Protein AF-T5ACG8-F1 (afdb_monomer)

Structure (mmCIF, N/CA/C/O backbone):
data_AF-T5ACG8-F1
#
_entry.id   AF-T5ACG8-F1
#
loop_
_atom_site.group_PDB
_atom_site.id
_atom_site.type_symbol
_atom_site.label_atom_id
_atom_site.label_alt_id
_atom_site.label_comp_id
_atom_site.label_asym_id
_atom_site.label_entity_id
_atom_site.label_seq_id
_atom_site.pdbx_PDB_ins_code
_atom_site.Cartn_x
_atom_site.Cartn_y
_atom_site.Cartn_z
_atom_site.occupancy
_atom_site.B_iso_or_equiv
_atom_site.auth_seq_id
_atom_site.auth_comp_id
_atom_site.auth_asym_id
_atom_site.auth_atom_id
_atom_site.pdbx_PDB_model_num
ATOM 1 N N . MET A 1 1 ? -86.492 -3.604 44.893 1.00 35.28 1 MET A N 1
ATOM 2 C CA . MET A 1 1 ? -86.210 -4.240 43.589 1.00 35.28 1 MET A CA 1
ATOM 3 C C . MET A 1 1 ? -84.981 -3.547 42.993 1.00 35.28 1 MET A C 1
ATOM 5 O O . MET A 1 1 ? -85.021 -2.339 42.842 1.00 35.28 1 MET A O 1
ATOM 9 N N . PHE A 1 2 ? -83.904 -4.311 42.772 1.00 34.47 2 PHE A N 1
ATOM 10 C CA . PHE A 1 2 ? -82.645 -4.029 42.043 1.00 34.47 2 PHE A CA 1
ATOM 11 C C . PHE A 1 2 ? -81.662 -2.906 42.465 1.00 34.47 2 PHE A C 1
ATOM 13 O O . PHE A 1 2 ? -81.829 -1.734 42.150 1.00 34.47 2 PHE A O 1
ATOM 20 N N . ARG A 1 3 ? -80.523 -3.356 43.032 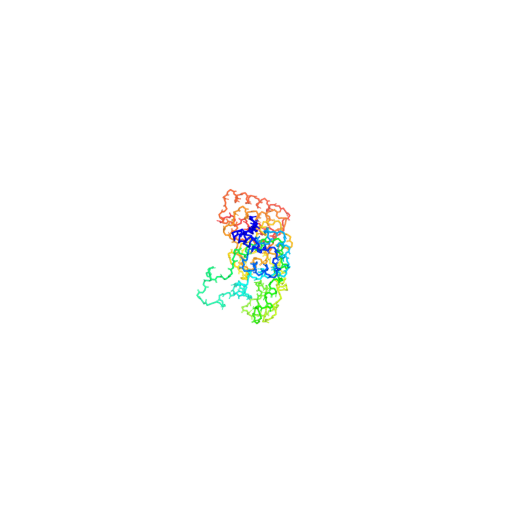1.00 35.12 3 ARG A N 1
ATOM 21 C CA . ARG A 1 3 ? -79.167 -2.787 42.865 1.00 35.12 3 ARG A CA 1
ATOM 22 C C . ARG A 1 3 ? -78.698 -2.996 41.412 1.00 35.12 3 ARG A C 1
ATOM 24 O O . ARG A 1 3 ? -78.885 -4.094 40.889 1.00 35.12 3 ARG A O 1
ATOM 31 N N . ARG A 1 4 ? -78.014 -2.018 40.800 1.00 32.91 4 ARG A N 1
ATOM 32 C CA . ARG A 1 4 ? -77.151 -2.232 39.619 1.00 32.91 4 ARG A CA 1
ATOM 33 C C . ARG A 1 4 ? -75.683 -2.243 40.046 1.00 32.91 4 ARG A C 1
ATOM 35 O O . ARG A 1 4 ? -75.227 -1.331 40.729 1.00 32.91 4 ARG A O 1
ATOM 42 N N . LEU A 1 5 ? -75.004 -3.320 39.662 1.00 35.41 5 LEU A N 1
ATOM 43 C CA . LEU A 1 5 ? -73.578 -3.583 39.824 1.00 35.41 5 LEU A CA 1
ATOM 44 C C . LEU A 1 5 ? -72.764 -2.870 38.738 1.00 35.41 5 LEU A C 1
ATOM 46 O O . LEU A 1 5 ? -73.232 -2.689 37.614 1.00 35.41 5 LEU A O 1
ATOM 50 N N . ALA A 1 6 ? -71.541 -2.507 39.116 1.00 44.81 6 ALA A N 1
ATOM 51 C CA . ALA A 1 6 ? -70.468 -2.054 38.248 1.00 44.81 6 ALA A CA 1
ATOM 52 C C . ALA A 1 6 ? -70.015 -3.165 37.285 1.00 44.81 6 ALA A C 1
ATOM 54 O O . ALA A 1 6 ? -70.027 -4.343 37.643 1.00 44.81 6 ALA A O 1
ATOM 55 N N . VAL A 1 7 ? -69.558 -2.770 36.096 1.00 34.66 7 VAL A N 1
ATOM 56 C CA . VAL A 1 7 ? -68.778 -3.621 35.192 1.00 34.66 7 VAL A CA 1
ATOM 57 C C . VAL A 1 7 ? -67.416 -2.961 35.014 1.00 34.66 7 VAL A C 1
ATOM 59 O O . VAL A 1 7 ? -67.291 -1.926 34.364 1.00 34.66 7 VAL A O 1
ATOM 62 N N . THR A 1 8 ? -66.408 -3.553 35.645 1.00 43.00 8 THR A N 1
ATOM 63 C CA . THR A 1 8 ? -64.984 -3.349 35.382 1.00 43.00 8 THR A CA 1
ATOM 64 C C . THR A 1 8 ? -64.608 -4.168 34.148 1.00 43.00 8 THR A C 1
ATOM 66 O O . THR A 1 8 ? -64.756 -5.389 34.145 1.00 43.00 8 THR A O 1
ATOM 69 N N . ALA A 1 9 ? -64.141 -3.501 33.093 1.00 39.47 9 ALA A N 1
ATOM 70 C CA . ALA A 1 9 ? -63.564 -4.153 31.924 1.00 39.47 9 ALA A CA 1
ATOM 71 C C . ALA A 1 9 ? -62.110 -4.542 32.232 1.00 39.47 9 ALA A C 1
ATOM 73 O O . ALA A 1 9 ? -61.298 -3.686 32.580 1.00 39.47 9 ALA A O 1
ATOM 74 N N . ALA A 1 10 ? -61.806 -5.835 32.131 1.00 43.16 10 ALA A N 1
ATOM 75 C CA . ALA A 1 10 ? -60.452 -6.366 32.197 1.00 43.16 10 ALA A CA 1
ATOM 76 C C . ALA A 1 10 ? -59.769 -6.188 30.832 1.00 43.16 10 ALA A C 1
ATOM 78 O O . ALA A 1 10 ? -60.273 -6.670 29.817 1.00 43.16 10 ALA A O 1
ATOM 79 N N . SER A 1 11 ? -58.641 -5.481 30.821 1.00 45.03 11 SER A N 1
ATOM 80 C CA . SER A 1 11 ? -57.721 -5.358 29.691 1.00 45.03 11 SER A CA 1
ATOM 81 C C . SER A 1 11 ? -56.946 -6.666 29.467 1.00 45.03 11 SER A C 1
ATOM 83 O O . SER A 1 11 ? -56.573 -7.361 30.412 1.00 45.03 11 SER A O 1
ATOM 85 N N . SER A 1 12 ? -56.762 -7.013 28.192 1.00 48.22 12 SER A N 1
ATOM 86 C CA . SER A 1 12 ? -56.148 -8.252 27.695 1.00 48.22 12 SER A CA 1
ATOM 87 C C . SER A 1 12 ? -54.622 -8.277 27.916 1.00 48.22 12 SER A C 1
ATOM 89 O O . SER A 1 12 ? -53.973 -7.287 27.589 1.00 48.22 12 SER A O 1
ATOM 91 N N . PRO A 1 13 ? -54.007 -9.391 28.371 1.00 53.16 13 PRO A N 1
ATOM 92 C CA . PRO A 1 13 ? -52.560 -9.476 28.630 1.00 53.16 13 PRO A CA 1
ATOM 93 C C . PRO A 1 13 ? -51.674 -9.566 27.373 1.00 53.16 13 PRO A C 1
ATOM 95 O O . PRO A 1 13 ? -50.456 -9.490 27.482 1.00 53.16 13 PRO A O 1
ATOM 98 N N . HIS A 1 14 ? -52.254 -9.772 26.184 1.00 49.50 14 HIS A N 1
ATOM 99 C CA . HIS A 1 14 ? -51.486 -10.067 24.964 1.00 49.50 14 HIS A CA 1
ATOM 100 C C . HIS A 1 14 ? -51.051 -8.832 24.155 1.00 49.50 14 HIS A C 1
ATOM 102 O O . HIS A 1 14 ? -50.150 -8.945 23.327 1.00 49.50 14 HIS A O 1
ATOM 108 N N . GLU A 1 15 ? -51.648 -7.658 24.383 1.00 50.31 15 GLU A N 1
ATOM 109 C CA . GLU A 1 15 ? -51.261 -6.420 23.680 1.00 50.31 15 GLU A CA 1
ATOM 110 C C . GLU A 1 15 ? -50.045 -5.728 24.324 1.00 50.31 15 GLU A C 1
ATOM 112 O O . GLU A 1 15 ? -49.254 -5.086 23.629 1.00 50.31 15 GLU A O 1
ATOM 117 N N . ASP A 1 16 ? -49.821 -5.929 25.626 1.00 51.75 16 ASP A N 1
ATOM 118 C CA . ASP A 1 16 ? -48.686 -5.337 26.346 1.00 51.75 16 ASP A CA 1
ATOM 119 C C . ASP A 1 16 ? -47.345 -6.013 26.002 1.00 51.75 16 ASP A C 1
ATOM 121 O O . ASP A 1 16 ? -46.314 -5.347 25.909 1.00 51.75 16 ASP A O 1
ATOM 125 N N . GLU A 1 17 ? -47.338 -7.320 25.726 1.00 47.81 17 GLU A N 1
ATOM 126 C CA . GLU A 1 17 ? -46.107 -8.084 25.465 1.00 47.81 17 GLU A CA 1
ATOM 127 C C . GLU A 1 17 ? -45.499 -7.770 24.082 1.00 47.81 17 GLU A C 1
ATOM 129 O O . GLU A 1 17 ? -44.285 -7.608 23.941 1.00 47.81 17 GLU A O 1
ATOM 134 N N . ALA A 1 18 ? -46.342 -7.586 23.059 1.00 51.41 18 ALA A N 1
ATOM 135 C CA . ALA A 1 18 ? -45.909 -7.182 21.718 1.00 51.41 18 ALA A CA 1
ATOM 136 C C . ALA A 1 18 ? -45.391 -5.731 21.683 1.00 51.41 18 ALA A C 1
ATOM 138 O O . ALA A 1 18 ? -44.449 -5.416 20.951 1.00 51.41 18 ALA A O 1
ATOM 139 N N . THR A 1 19 ? -45.965 -4.859 22.515 1.00 49.59 19 THR A N 1
ATOM 140 C CA . THR A 1 19 ? -45.561 -3.451 22.643 1.00 49.59 19 THR A CA 1
ATOM 141 C C . THR A 1 19 ? -44.241 -3.315 23.418 1.00 49.59 19 THR A C 1
ATOM 143 O O . THR A 1 19 ? -43.382 -2.514 23.045 1.00 49.59 19 THR A O 1
ATOM 146 N N . LEU A 1 20 ? -44.010 -4.169 24.424 1.00 49.03 20 LEU A N 1
ATOM 147 C CA . LEU A 1 20 ? -42.737 -4.273 25.152 1.00 49.03 20 LEU A CA 1
ATOM 148 C C . LEU A 1 20 ? -41.602 -4.865 24.297 1.00 49.03 20 LEU A C 1
ATOM 150 O O . LEU A 1 20 ? -40.466 -4.394 24.370 1.00 49.03 20 LEU A O 1
ATOM 154 N N . LEU A 1 21 ? -41.896 -5.842 23.431 1.00 49.28 21 LEU A N 1
ATOM 155 C CA . LEU A 1 21 ? -40.915 -6.401 22.489 1.00 49.28 21 LEU A CA 1
ATOM 156 C C . LEU A 1 21 ? -40.549 -5.416 21.364 1.00 49.28 21 LEU A C 1
ATOM 158 O O . LEU A 1 21 ? -39.399 -5.391 20.921 1.00 49.28 21 LEU A O 1
ATOM 162 N N . ALA A 1 22 ? -41.483 -4.559 20.938 1.00 48.47 22 ALA A N 1
ATOM 163 C CA . ALA A 1 22 ? -41.216 -3.480 19.985 1.00 48.47 22 ALA A CA 1
ATOM 164 C C . ALA A 1 22 ? -40.379 -2.338 20.598 1.00 48.47 22 ALA A C 1
ATOM 166 O O . ALA A 1 22 ? -39.536 -1.763 19.911 1.00 48.47 22 ALA A O 1
ATOM 167 N N . ALA A 1 23 ? -40.546 -2.059 21.896 1.00 50.22 23 ALA A N 1
ATOM 168 C CA . ALA A 1 23 ? -39.744 -1.087 22.647 1.00 50.22 23 ALA A CA 1
ATOM 169 C C . ALA A 1 23 ? -38.319 -1.582 22.990 1.00 50.22 23 ALA A C 1
ATOM 171 O O . ALA A 1 23 ? -37.462 -0.790 23.378 1.00 50.22 23 ALA A O 1
ATOM 172 N N . SER A 1 24 ? -38.044 -2.883 22.831 1.00 52.72 24 SER A N 1
ATOM 173 C CA . SER A 1 24 ? -36.789 -3.535 23.238 1.00 52.72 24 SER A CA 1
ATOM 174 C C . SER A 1 24 ? -35.686 -3.540 22.170 1.00 52.72 24 SER A C 1
ATOM 176 O O . SER A 1 24 ? -34.565 -3.971 22.460 1.00 52.72 24 SER A O 1
ATOM 178 N N . ARG A 1 25 ? -35.936 -3.076 20.940 1.00 52.94 25 ARG A N 1
ATOM 179 C CA . ARG A 1 25 ? -34.846 -2.871 19.976 1.00 52.94 25 ARG A CA 1
ATOM 180 C C . ARG A 1 25 ? -34.231 -1.504 20.218 1.00 52.94 25 ARG A C 1
ATOM 182 O O . ARG A 1 25 ? -34.641 -0.521 19.610 1.00 52.94 25 ARG A O 1
ATOM 189 N N . ALA A 1 26 ? -33.245 -1.458 21.113 1.00 64.19 26 ALA A N 1
ATOM 190 C CA . ALA A 1 26 ? -32.331 -0.328 21.172 1.00 64.19 26 ALA A CA 1
ATOM 191 C C . ALA A 1 26 ? -31.790 -0.093 19.756 1.00 64.19 26 ALA A C 1
ATOM 193 O O . ALA A 1 26 ? -31.160 -0.976 19.169 1.00 64.19 26 ALA A O 1
ATOM 194 N N . ASP A 1 27 ? -32.109 1.068 19.190 1.00 83.31 27 ASP A N 1
ATOM 195 C CA . ASP A 1 27 ? -31.603 1.458 17.885 1.00 83.31 27 ASP A CA 1
ATOM 196 C C . ASP A 1 27 ? -30.080 1.529 17.983 1.00 83.31 27 ASP A C 1
ATOM 198 O O . ASP A 1 27 ? -29.548 2.157 18.903 1.00 83.31 27 ASP A O 1
ATOM 202 N N . LEU A 1 28 ? -29.374 0.888 17.053 1.00 86.81 28 LEU A N 1
ATOM 203 C CA . LEU A 1 28 ? -27.914 0.878 17.025 1.00 86.81 28 LEU A CA 1
ATOM 204 C C . LEU A 1 28 ? -27.379 2.318 17.026 1.00 86.81 28 LEU A C 1
ATOM 206 O O . LEU A 1 28 ? -26.384 2.620 17.678 1.00 86.81 28 LEU A O 1
ATOM 210 N N . GLU A 1 29 ? -28.097 3.242 16.382 1.00 89.38 29 GLU A N 1
ATOM 211 C CA . GLU A 1 29 ? -27.750 4.663 16.349 1.00 89.38 29 GLU A CA 1
ATOM 212 C C . GLU A 1 29 ? -27.819 5.363 17.708 1.00 89.38 29 GLU A C 1
ATOM 214 O O . GLU A 1 29 ? -27.146 6.379 17.902 1.00 89.38 29 GLU A O 1
ATOM 219 N N . SER A 1 30 ? -28.614 4.852 18.648 1.00 90.00 30 SER A N 1
ATOM 220 C CA . SER A 1 30 ? -28.760 5.424 19.989 1.00 90.00 30 SER A CA 1
ATOM 221 C C . SER A 1 30 ? -27.597 5.076 20.918 1.00 90.00 30 SER A C 1
ATOM 223 O O . SER A 1 30 ? -27.416 5.742 21.938 1.00 90.00 30 SER A O 1
ATOM 225 N N . LEU A 1 31 ? -26.771 4.088 20.555 1.00 92.06 31 LEU A N 1
ATOM 226 C CA . LEU A 1 31 ? -25.645 3.672 21.382 1.00 92.06 31 LEU A CA 1
ATOM 227 C C . LEU A 1 31 ? -24.577 4.778 21.492 1.00 92.06 31 LEU A C 1
ATOM 229 O O . LEU A 1 31 ? -24.375 5.552 20.542 1.00 92.06 31 LEU A O 1
ATOM 233 N N . PRO A 1 32 ? -23.861 4.856 22.628 1.00 93.25 32 PRO A N 1
ATOM 234 C CA . PRO A 1 32 ? -22.678 5.701 22.761 1.00 93.25 32 PRO A CA 1
ATOM 235 C C . PRO A 1 32 ? -21.608 5.359 21.716 1.00 93.25 32 PRO A C 1
ATOM 237 O O . PRO A 1 32 ? -21.523 4.218 21.250 1.00 93.25 32 PRO A O 1
ATOM 240 N N . ALA A 1 33 ? -20.786 6.346 21.350 1.00 93.31 33 ALA A N 1
ATOM 241 C CA . ALA A 1 33 ? -19.760 6.178 20.321 1.00 93.31 33 ALA A CA 1
ATOM 242 C C . ALA A 1 33 ? -18.763 5.072 20.695 1.00 93.31 33 ALA A C 1
ATOM 244 O O . ALA A 1 33 ? -18.426 4.251 19.856 1.00 93.31 33 ALA A O 1
ATOM 245 N N . GLU A 1 34 ? -18.401 4.960 21.969 1.00 94.44 34 GLU A N 1
ATOM 246 C CA . GLU A 1 34 ? -17.448 3.983 22.500 1.00 94.44 34 GLU A CA 1
ATOM 247 C C . GLU A 1 34 ? -17.921 2.535 22.295 1.00 94.44 34 GLU A C 1
ATOM 249 O O . GLU A 1 34 ? -17.132 1.631 21.999 1.00 94.44 34 GLU A O 1
ATOM 254 N N . ILE A 1 35 ? -19.232 2.307 22.424 1.00 95.75 35 ILE A N 1
ATOM 255 C CA . ILE A 1 35 ? -19.835 0.994 22.180 1.00 95.75 35 ILE A CA 1
ATOM 256 C C . ILE A 1 35 ? -19.832 0.696 20.683 1.00 95.75 35 ILE A C 1
ATOM 258 O O . ILE A 1 35 ? -19.464 -0.405 20.278 1.00 95.75 35 ILE A O 1
ATOM 262 N N . LEU A 1 36 ? -20.173 1.683 19.853 1.00 95.19 36 LEU A N 1
ATOM 263 C CA . LEU A 1 36 ? -20.133 1.537 18.399 1.00 95.19 36 LEU A CA 1
ATOM 264 C C . LEU A 1 36 ? -18.711 1.300 17.881 1.00 95.19 36 LEU A C 1
ATOM 266 O O . LEU A 1 36 ? -18.526 0.461 17.005 1.00 95.19 36 LEU A O 1
ATOM 270 N N . GLU A 1 37 ? -17.708 1.982 18.434 1.00 95.69 37 GLU A N 1
ATOM 271 C CA . GLU A 1 37 ? -16.291 1.754 18.136 1.00 95.69 37 GLU A CA 1
ATOM 272 C C . GLU A 1 37 ? -15.894 0.315 18.450 1.00 95.69 37 GLU A C 1
ATOM 274 O O . GLU A 1 37 ? -15.242 -0.342 17.644 1.00 95.69 37 GLU A O 1
ATOM 279 N N . THR A 1 38 ? -16.322 -0.193 19.605 1.00 95.00 38 THR A N 1
ATOM 280 C CA . THR A 1 38 ? -16.066 -1.579 20.004 1.00 95.00 38 THR A CA 1
ATOM 281 C C . THR A 1 38 ? -16.694 -2.546 19.001 1.00 95.00 38 THR A C 1
ATOM 283 O O . THR A 1 38 ? -16.011 -3.434 18.494 1.00 95.00 38 THR A O 1
ATOM 286 N N . VAL A 1 39 ? -17.965 -2.342 18.644 1.00 95.38 39 VAL A N 1
ATOM 287 C CA . VAL A 1 39 ? -18.649 -3.159 17.629 1.00 95.38 39 VAL A CA 1
ATOM 288 C C . VAL A 1 39 ? -17.915 -3.099 16.288 1.00 95.38 39 VAL A C 1
ATOM 290 O O . VAL A 1 39 ? -17.696 -4.144 15.676 1.00 95.38 39 VAL A O 1
ATOM 293 N N . LEU A 1 40 ? -17.486 -1.916 15.843 1.00 95.88 40 LEU A N 1
ATOM 294 C CA . LEU A 1 40 ? -16.722 -1.746 14.606 1.00 95.88 40 LEU A CA 1
ATOM 295 C C . LEU A 1 40 ? -15.395 -2.513 14.642 1.00 95.88 40 LEU A C 1
ATOM 297 O O . LEU A 1 40 ? -15.075 -3.199 13.680 1.00 95.88 40 LEU A O 1
ATOM 301 N N . LEU A 1 41 ? -14.630 -2.420 15.731 1.00 94.56 41 LEU A N 1
ATOM 302 C CA . LEU A 1 41 ? -13.328 -3.084 15.847 1.00 94.56 41 LEU A CA 1
ATOM 303 C C . LEU A 1 41 ? -13.458 -4.612 15.859 1.00 94.56 41 LEU A C 1
ATOM 305 O O . LEU A 1 41 ? -12.696 -5.287 15.176 1.00 94.56 41 LEU A O 1
ATOM 309 N N . TYR A 1 42 ? -14.439 -5.156 16.585 1.00 93.56 42 TYR A N 1
ATOM 310 C CA . TYR A 1 42 ? -14.643 -6.607 16.655 1.00 93.56 42 TYR A CA 1
ATOM 311 C C . TYR A 1 42 ? -15.290 -7.189 15.398 1.00 93.56 42 TYR A C 1
ATOM 313 O O . TYR A 1 42 ? -14.967 -8.311 15.015 1.00 93.56 42 TYR A O 1
ATOM 321 N N . SER A 1 43 ? -16.203 -6.455 14.758 1.00 94.19 43 SER A N 1
ATOM 322 C CA . SER A 1 43 ? -16.801 -6.896 13.491 1.00 94.19 43 SER A CA 1
ATOM 323 C C . SER A 1 43 ? -15.870 -6.687 12.299 1.00 94.19 43 SER A C 1
ATOM 325 O O . SER A 1 43 ? -16.001 -7.394 11.305 1.00 94.19 43 SER A O 1
ATOM 327 N N . ALA A 1 44 ? -14.973 -5.697 12.384 1.00 93.81 44 ALA A N 1
ATOM 328 C CA . ALA A 1 44 ? -14.177 -5.173 11.278 1.00 93.81 44 ALA A CA 1
ATOM 329 C C . ALA A 1 44 ? -15.010 -4.846 10.018 1.00 93.81 44 ALA A C 1
ATOM 331 O O . ALA A 1 44 ? -14.485 -4.800 8.902 1.00 93.81 44 ALA A O 1
ATOM 332 N N . ASP A 1 45 ? -16.314 -4.600 10.187 1.00 94.7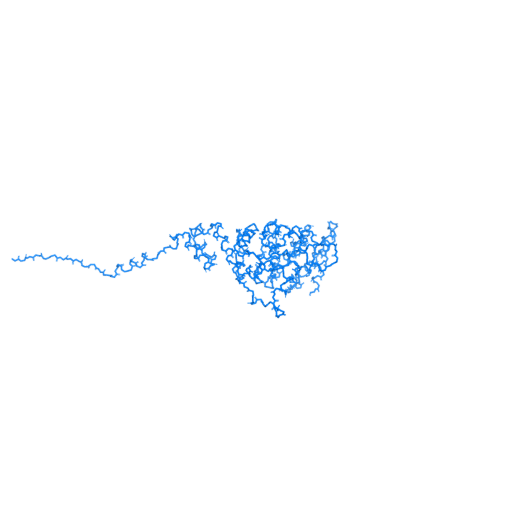5 45 ASP A N 1
ATOM 333 C CA . ASP A 1 45 ? -17.232 -4.392 9.078 1.00 94.75 45 ASP A CA 1
ATOM 334 C C . ASP A 1 45 ? -17.204 -2.931 8.618 1.00 94.75 45 ASP A C 1
ATOM 336 O O . ASP A 1 45 ? -17.796 -2.030 9.217 1.00 94.75 45 ASP A O 1
ATOM 340 N N . LEU A 1 46 ? -16.532 -2.695 7.492 1.00 95.06 46 LEU A N 1
ATOM 341 C CA . LEU A 1 46 ? -16.433 -1.376 6.868 1.00 95.06 46 LEU A CA 1
ATOM 342 C C . LEU A 1 46 ? -17.776 -0.867 6.309 1.00 95.06 46 LEU A C 1
ATOM 344 O O . LEU A 1 46 ? -17.874 0.305 5.928 1.00 95.06 46 LEU A O 1
ATOM 348 N N . ALA A 1 47 ? -18.810 -1.711 6.238 1.00 94.62 47 ALA A N 1
ATOM 349 C CA . ALA A 1 47 ? -20.163 -1.293 5.897 1.00 94.62 47 ALA A CA 1
ATOM 350 C C . ALA A 1 47 ? -20.886 -0.633 7.080 1.00 94.62 47 ALA A C 1
ATOM 352 O O . ALA A 1 47 ? -21.778 0.183 6.847 1.00 94.62 47 ALA A O 1
ATOM 353 N N . LEU A 1 48 ? -20.482 -0.896 8.329 1.00 93.75 48 LEU A N 1
ATOM 354 C CA . LEU A 1 48 ? -21.159 -0.371 9.518 1.00 93.75 48 LEU A CA 1
ATOM 355 C C . LEU A 1 48 ? -21.209 1.172 9.559 1.00 93.75 48 LEU A C 1
ATOM 357 O O . LEU A 1 48 ? -22.307 1.717 9.691 1.00 93.75 48 LEU A O 1
ATOM 361 N N . PRO A 1 49 ? -20.103 1.919 9.353 1.00 93.00 49 PRO A N 1
ATOM 362 C CA . PRO A 1 49 ? -20.164 3.383 9.290 1.00 93.00 49 PRO A CA 1
ATOM 363 C C . PRO A 1 49 ? -20.977 3.900 8.093 1.00 93.00 49 PRO A C 1
ATOM 365 O O . PRO A 1 49 ? -21.408 5.049 8.083 1.00 93.00 49 PRO A O 1
ATOM 368 N N . ARG A 1 50 ? -21.177 3.066 7.064 1.00 91.25 50 ARG A N 1
ATOM 369 C CA . ARG A 1 50 ? -21.909 3.408 5.836 1.00 91.25 50 ARG A CA 1
ATOM 370 C C . ARG A 1 50 ? -23.396 3.073 5.916 1.00 91.25 50 ARG A C 1
ATOM 372 O O . ARG A 1 50 ? -24.154 3.560 5.084 1.00 91.25 50 ARG A O 1
ATOM 379 N N . ALA A 1 51 ? -23.804 2.264 6.891 1.00 93.12 51 ALA A N 1
ATOM 380 C CA . ALA A 1 51 ? -25.186 1.835 7.059 1.00 93.12 51 ALA A CA 1
ATOM 381 C C . ALA A 1 51 ? -26.121 3.004 7.411 1.00 93.12 51 ALA A C 1
ATOM 383 O O . ALA A 1 51 ? -27.292 2.984 7.044 1.00 93.12 51 ALA A O 1
ATOM 384 N N . SER A 1 52 ? -25.603 4.040 8.083 1.00 93.31 52 SER A N 1
ATOM 385 C CA . SER A 1 52 ? -26.343 5.265 8.397 1.00 93.31 52 SER A CA 1
ATOM 386 C C . SER A 1 52 ? -25.403 6.468 8.551 1.00 93.31 52 SER A C 1
ATOM 388 O O . SER A 1 52 ? -24.335 6.322 9.151 1.00 93.31 52 SER A O 1
ATOM 390 N N . PRO A 1 53 ? -25.797 7.683 8.112 1.00 93.62 53 PRO A N 1
ATOM 391 C CA . PRO A 1 53 ? -25.017 8.903 8.332 1.00 93.62 53 PRO A CA 1
ATOM 392 C C . PRO A 1 53 ? -24.689 9.174 9.805 1.00 93.62 53 PRO A C 1
ATOM 394 O O . PRO A 1 53 ? -23.614 9.684 10.108 1.00 93.62 53 PRO A O 1
ATOM 397 N N . ARG A 1 54 ? -25.586 8.821 10.735 1.00 93.38 54 ARG A N 1
ATOM 398 C CA . ARG A 1 54 ? -25.364 9.026 12.176 1.00 93.38 54 ARG A CA 1
ATOM 399 C C . ARG A 1 54 ? -24.278 8.106 12.721 1.00 93.38 54 ARG A C 1
ATOM 401 O O . ARG A 1 54 ? -23.429 8.561 13.486 1.00 93.38 54 ARG A O 1
ATOM 408 N N . LEU A 1 55 ? -24.279 6.841 12.294 1.00 94.31 55 LEU A N 1
ATOM 409 C CA . LEU A 1 55 ? -23.203 5.897 12.602 1.00 94.31 55 LEU A CA 1
ATOM 410 C C . LEU A 1 55 ? -21.892 6.363 11.977 1.00 94.31 55 LEU A C 1
ATOM 412 O O . LEU A 1 55 ? -20.871 6.387 12.657 1.00 94.31 55 LEU A O 1
ATOM 416 N N . GLY A 1 56 ? -21.943 6.812 10.722 1.00 93.62 56 GLY A N 1
ATOM 417 C CA . GLY A 1 56 ? -20.807 7.398 10.022 1.00 93.62 56 GLY A CA 1
ATOM 418 C C . GLY A 1 56 ? -20.167 8.527 10.822 1.00 93.62 56 GLY A C 1
ATOM 419 O O . GLY A 1 56 ? -18.976 8.462 11.103 1.00 93.62 56 GLY A O 1
ATOM 420 N N . VAL A 1 57 ? -20.945 9.515 11.270 1.00 94.62 57 VAL A N 1
ATOM 421 C CA . VAL A 1 57 ? -20.426 10.632 12.080 1.00 94.62 57 VAL A CA 1
ATOM 422 C C . VAL A 1 57 ? -19.780 10.141 13.377 1.00 94.62 57 VAL A C 1
ATOM 424 O O . VAL A 1 57 ? -18.672 10.566 13.690 1.00 94.62 57 VAL A O 1
ATOM 427 N N . LYS A 1 58 ? -20.424 9.220 14.106 1.00 94.81 58 LYS A N 1
ATOM 428 C CA . LYS A 1 58 ? -19.883 8.686 15.369 1.00 94.81 58 LYS A CA 1
ATOM 429 C C . LYS A 1 58 ? -18.597 7.875 15.178 1.00 94.81 58 LYS A C 1
ATOM 431 O O . LYS A 1 58 ? -17.731 7.904 16.041 1.00 94.81 58 LYS A O 1
ATOM 436 N N . LEU A 1 59 ? -18.475 7.160 14.061 1.00 95.88 59 LEU A N 1
ATOM 437 C CA . LEU A 1 59 ? -17.364 6.243 13.784 1.00 95.88 59 LEU A CA 1
ATOM 438 C C . LEU A 1 59 ? -16.244 6.856 12.930 1.00 95.88 59 LEU A C 1
ATOM 440 O O . LEU A 1 59 ? -15.213 6.215 12.740 1.00 95.88 59 LEU A O 1
ATOM 444 N N . SER A 1 60 ? -16.418 8.079 12.424 1.00 94.62 60 SER A N 1
ATOM 445 C CA . SER A 1 60 ? -15.403 8.765 11.607 1.00 94.62 60 SER A CA 1
ATOM 446 C C . SER A 1 60 ? -14.359 9.517 12.432 1.00 94.62 60 SER A C 1
ATOM 448 O O . SER A 1 60 ? -13.529 10.221 11.854 1.00 94.62 60 SER A O 1
ATOM 450 N N . ASP A 1 61 ? -14.382 9.398 13.763 1.00 94.81 61 ASP A N 1
ATOM 451 C CA . ASP A 1 61 ? -13.341 9.997 14.592 1.00 94.81 61 ASP A CA 1
ATOM 452 C C . ASP A 1 61 ? -11.960 9.440 14.213 1.00 94.81 61 ASP A C 1
ATOM 454 O O . ASP A 1 61 ? -11.776 8.240 13.978 1.00 94.81 61 ASP A O 1
ATOM 458 N N . ARG A 1 62 ? -10.959 10.324 14.151 1.00 95.50 62 ARG A N 1
ATOM 459 C CA . ARG A 1 62 ? -9.612 9.955 13.702 1.00 95.50 62 ARG A CA 1
ATOM 460 C C . ARG A 1 62 ? -8.992 8.874 14.585 1.00 95.50 62 ARG A C 1
ATOM 462 O O . ARG A 1 62 ? -8.269 8.026 14.065 1.00 95.50 62 ARG A O 1
ATOM 469 N N . VAL A 1 63 ? -9.253 8.884 15.893 1.00 95.38 63 VAL A N 1
ATOM 470 C CA . VAL A 1 63 ? -8.747 7.868 16.826 1.00 95.38 63 VAL A CA 1
ATOM 471 C C . VAL A 1 63 ? -9.374 6.510 16.521 1.00 95.38 63 VAL A C 1
ATOM 473 O O . VAL A 1 63 ? -8.660 5.506 16.506 1.00 95.38 63 VAL A O 1
ATOM 476 N N . THR A 1 64 ? -10.669 6.478 16.213 1.00 95.75 64 THR A N 1
ATOM 477 C CA . THR A 1 64 ? -11.400 5.267 15.814 1.00 95.75 64 THR A CA 1
ATOM 478 C C . THR A 1 64 ? -10.838 4.668 14.536 1.00 95.75 64 THR A C 1
ATOM 480 O O . THR A 1 64 ? -10.485 3.488 14.508 1.00 95.75 64 THR A O 1
ATOM 483 N N . LEU A 1 65 ? -10.669 5.488 13.497 1.00 97.00 65 LEU A N 1
ATOM 484 C CA . LEU A 1 65 ? -10.086 5.041 12.232 1.00 97.00 65 LEU A CA 1
ATOM 485 C C . LEU A 1 65 ? -8.652 4.534 12.428 1.00 97.00 65 LEU A C 1
ATOM 487 O O . LEU A 1 65 ? -8.271 3.512 11.854 1.00 97.00 65 LEU A O 1
ATOM 491 N N . LEU A 1 66 ? -7.858 5.208 13.270 1.00 97.62 66 LEU A N 1
ATOM 492 C CA . LEU A 1 66 ? -6.488 4.794 13.582 1.00 97.62 66 LEU A CA 1
ATOM 493 C C . LEU A 1 66 ? -6.464 3.439 14.293 1.00 97.62 66 LEU A C 1
ATOM 495 O O . LEU A 1 66 ? -5.654 2.583 13.947 1.00 97.62 66 LEU A O 1
ATOM 499 N N . ARG A 1 67 ? -7.368 3.218 15.255 1.00 96.88 67 ARG A N 1
ATOM 500 C CA . ARG A 1 67 ? -7.518 1.930 15.947 1.00 96.88 67 ARG A CA 1
ATOM 501 C C . ARG A 1 67 ? -7.920 0.821 14.984 1.00 96.88 67 ARG A C 1
ATOM 503 O O . ARG A 1 67 ? -7.324 -0.245 15.054 1.00 96.88 67 ARG A O 1
ATOM 510 N N . LEU A 1 68 ? -8.863 1.079 14.079 1.00 97.44 68 LEU A N 1
ATOM 511 C CA . LEU A 1 68 ? -9.296 0.108 13.072 1.00 97.44 68 LEU A CA 1
ATOM 512 C C . LEU A 1 68 ? -8.158 -0.264 12.114 1.00 97.44 68 LEU A C 1
ATOM 514 O O . LEU A 1 68 ? -7.963 -1.438 11.811 1.00 97.44 68 LEU A O 1
ATOM 518 N N . PHE A 1 69 ? -7.368 0.718 11.676 1.00 98.31 69 PHE A N 1
ATOM 519 C CA . PHE A 1 69 ? -6.196 0.450 10.847 1.00 98.31 69 PHE A CA 1
ATOM 520 C C . PHE A 1 69 ? -5.153 -0.366 11.614 1.00 98.31 69 PHE A C 1
ATOM 522 O O . PHE A 1 69 ? -4.686 -1.388 11.127 1.00 98.31 69 PHE A O 1
ATOM 529 N N . ILE A 1 70 ? -4.813 0.042 12.840 1.00 98.12 70 ILE A N 1
ATOM 530 C CA . ILE A 1 70 ? -3.877 -0.705 13.687 1.00 98.12 70 ILE A CA 1
ATOM 531 C C . ILE A 1 70 ? -4.373 -2.136 13.908 1.00 98.12 70 ILE A C 1
ATOM 533 O O . ILE A 1 70 ? -3.569 -3.055 13.842 1.00 98.12 70 ILE A O 1
ATOM 537 N N . TRP A 1 71 ? -5.673 -2.325 14.136 1.00 97.19 71 TRP A N 1
ATOM 538 C CA . TRP A 1 71 ? -6.297 -3.634 14.305 1.00 97.19 71 TRP A CA 1
ATOM 539 C C . TRP A 1 71 ? -6.080 -4.529 13.082 1.00 97.19 71 TRP A C 1
ATOM 541 O O . TRP A 1 71 ? -5.579 -5.638 13.216 1.00 97.19 71 TRP A O 1
ATOM 551 N N . ALA A 1 72 ? -6.353 -4.022 11.878 1.00 97.62 72 ALA A N 1
ATOM 552 C CA . ALA A 1 72 ? -6.217 -4.792 10.640 1.00 97.62 72 ALA A CA 1
ATOM 553 C C . ALA A 1 72 ? -4.780 -5.221 10.299 1.00 97.62 72 ALA A C 1
ATOM 555 O O . ALA A 1 72 ? -4.570 -6.214 9.597 1.00 97.62 72 ALA A O 1
ATOM 556 N N . PHE A 1 73 ? -3.787 -4.466 10.768 1.00 97.75 73 PHE A N 1
ATOM 557 C CA . PHE A 1 73 ? -2.372 -4.742 10.521 1.00 97.75 73 PHE A CA 1
ATOM 558 C C . PHE A 1 73 ? -1.645 -5.329 11.736 1.00 97.75 73 PHE A C 1
ATOM 560 O O . PHE A 1 73 ? -0.479 -5.697 11.602 1.00 97.75 73 PHE A O 1
ATOM 567 N N . HIS A 1 74 ? -2.307 -5.433 12.895 1.00 97.00 74 HIS A N 1
ATOM 568 C CA . HIS A 1 74 ? -1.674 -5.775 14.169 1.00 97.00 74 HIS A CA 1
ATOM 569 C C . HIS A 1 74 ? -0.880 -7.072 14.079 1.00 97.00 74 HIS A C 1
ATOM 571 O O . HIS A 1 74 ? 0.315 -7.041 14.349 1.00 97.00 74 HIS A O 1
ATOM 577 N N . ASP A 1 75 ? -1.513 -8.163 13.648 1.00 96.19 75 ASP A N 1
ATOM 578 C CA . ASP A 1 75 ? -0.883 -9.485 13.627 1.00 96.19 75 ASP A CA 1
ATOM 579 C C . ASP A 1 75 ? 0.293 -9.542 12.642 1.00 96.19 75 ASP A C 1
ATOM 581 O O . ASP A 1 75 ? 1.350 -10.095 12.938 1.00 96.19 75 ASP A O 1
ATOM 585 N N . THR A 1 76 ? 0.146 -8.909 11.473 1.00 95.25 76 THR A N 1
ATOM 586 C CA . THR A 1 76 ? 1.226 -8.837 10.481 1.00 95.25 76 THR A CA 1
ATOM 587 C C . THR A 1 76 ? 2.414 -8.042 11.023 1.00 95.25 76 THR A C 1
ATOM 589 O O . THR A 1 76 ? 3.558 -8.481 10.908 1.00 95.25 76 THR A O 1
ATOM 592 N N . TRP A 1 77 ? 2.170 -6.884 11.640 1.00 95.88 77 TRP A N 1
ATOM 593 C CA . TRP A 1 77 ? 3.237 -6.096 12.256 1.00 95.88 77 TRP A CA 1
ATOM 594 C C . TRP A 1 77 ? 3.843 -6.816 13.457 1.00 95.88 77 TRP A C 1
ATOM 596 O O . TRP A 1 77 ? 5.060 -6.812 13.614 1.00 95.88 77 TRP A O 1
ATOM 606 N N . ASP A 1 78 ? 3.042 -7.492 14.274 1.00 94.62 78 ASP A N 1
ATOM 607 C CA . ASP A 1 78 ? 3.561 -8.225 15.421 1.00 94.62 78 ASP A CA 1
ATOM 608 C C . ASP A 1 78 ? 4.494 -9.356 14.988 1.00 94.62 78 ASP A C 1
ATOM 610 O O . ASP A 1 78 ? 5.593 -9.485 15.531 1.00 94.62 78 ASP A O 1
ATOM 614 N N . GLN A 1 79 ? 4.149 -10.070 13.920 1.00 91.44 79 GLN A N 1
ATOM 615 C CA . GLN A 1 79 ? 4.991 -11.125 13.369 1.00 91.44 79 GLN A CA 1
ATOM 616 C C . GLN A 1 79 ? 6.276 -10.591 12.706 1.00 91.44 79 GLN A C 1
ATOM 618 O O . GLN A 1 79 ? 7.338 -11.193 12.866 1.00 91.44 79 GLN A O 1
ATOM 623 N N . TRP A 1 80 ? 6.217 -9.466 11.981 1.00 90.00 80 TRP A N 1
ATOM 624 C CA . TRP A 1 80 ? 7.281 -9.085 11.032 1.00 90.00 80 TRP A CA 1
ATOM 625 C C . TRP A 1 80 ? 7.980 -7.749 11.280 1.00 90.00 80 TRP A C 1
ATOM 627 O O . TRP A 1 80 ? 8.926 -7.416 10.559 1.00 90.00 80 TRP A O 1
ATOM 637 N N . PHE A 1 81 ? 7.543 -6.968 12.267 1.00 91.19 81 PHE A N 1
ATOM 638 C CA . PHE A 1 81 ? 8.070 -5.624 12.477 1.00 91.19 81 PHE A CA 1
ATOM 639 C C . PHE A 1 81 ? 9.595 -5.614 12.600 1.00 91.19 81 PHE A C 1
ATOM 641 O O . PHE A 1 81 ? 10.176 -6.336 13.414 1.00 91.19 81 PHE A O 1
ATOM 648 N N . GLY A 1 82 ? 10.214 -4.739 11.803 1.00 86.44 82 GLY A N 1
ATOM 649 C CA . GLY A 1 82 ? 11.648 -4.486 11.835 1.00 86.44 82 GLY A CA 1
ATOM 650 C C . GLY A 1 82 ? 12.510 -5.535 11.136 1.00 86.44 82 GLY A C 1
ATOM 651 O O . GLY A 1 82 ? 13.730 -5.412 11.199 1.00 86.44 82 GLY A O 1
ATOM 652 N N . ILE A 1 83 ? 11.913 -6.526 10.460 1.00 84.38 83 ILE A N 1
ATOM 653 C CA . ILE A 1 83 ? 12.629 -7.608 9.775 1.00 84.38 83 ILE A CA 1
ATOM 654 C C . ILE A 1 83 ? 12.568 -7.397 8.252 1.00 84.38 83 ILE A C 1
ATOM 656 O O . ILE A 1 83 ? 11.545 -7.682 7.618 1.00 84.38 83 ILE A O 1
ATOM 660 N N . PRO A 1 84 ? 13.661 -6.944 7.606 1.00 81.12 84 PRO A N 1
ATOM 661 C CA . PRO A 1 84 ? 13.746 -6.942 6.154 1.00 81.12 84 PRO A CA 1
ATOM 662 C C . PRO A 1 84 ? 13.619 -8.366 5.611 1.00 81.12 84 PRO A C 1
ATOM 664 O O . PRO A 1 84 ? 14.204 -9.308 6.146 1.00 81.12 84 PRO A O 1
ATOM 667 N N . ARG A 1 85 ? 12.931 -8.531 4.481 1.00 76.00 85 ARG A N 1
ATOM 668 C CA . ARG A 1 85 ? 12.652 -9.840 3.871 1.00 76.00 85 ARG A CA 1
ATOM 669 C C . ARG A 1 85 ? 13.920 -10.642 3.578 1.00 76.00 85 ARG A C 1
ATOM 671 O O . ARG A 1 85 ? 13.923 -11.858 3.736 1.00 76.00 85 ARG A O 1
ATOM 678 N N . ARG A 1 86 ? 15.017 -9.967 3.214 1.00 71.88 86 ARG A N 1
ATOM 679 C CA . ARG A 1 86 ? 16.340 -10.590 3.003 1.00 71.88 86 ARG A CA 1
ATOM 680 C C . ARG A 1 86 ? 16.908 -11.270 4.254 1.00 71.88 86 ARG A C 1
ATOM 682 O O . ARG A 1 86 ? 17.758 -12.142 4.120 1.00 71.88 86 ARG A O 1
ATOM 689 N N . PHE A 1 87 ? 16.449 -10.875 5.441 1.00 71.25 87 PHE A N 1
ATOM 690 C CA . PHE A 1 87 ? 16.874 -11.448 6.712 1.00 71.25 87 PHE A CA 1
ATOM 691 C C . PHE A 1 87 ? 15.854 -12.403 7.326 1.00 71.25 87 PHE A C 1
ATOM 693 O O . PHE A 1 87 ? 16.171 -13.022 8.336 1.00 71.25 87 PHE A O 1
ATOM 700 N N . ALA A 1 88 ? 14.676 -12.587 6.718 1.00 69.25 88 ALA A N 1
ATOM 701 C CA . ALA A 1 88 ? 13.643 -13.475 7.250 1.00 69.25 88 ALA A CA 1
ATOM 702 C C . ALA A 1 88 ? 14.194 -14.884 7.555 1.00 69.25 88 ALA A C 1
ATOM 704 O O . ALA A 1 88 ? 13.968 -15.416 8.632 1.00 69.25 88 ALA A O 1
ATOM 705 N N . TYR A 1 89 ? 15.037 -15.439 6.683 1.00 63.19 89 TYR A N 1
ATOM 706 C CA . TYR A 1 89 ? 15.671 -16.745 6.904 1.00 63.19 89 TYR A CA 1
ATOM 707 C C . TYR A 1 89 ? 16.556 -16.837 8.171 1.00 63.19 89 TYR A C 1
ATOM 709 O O . TYR A 1 89 ? 16.793 -17.936 8.656 1.00 63.19 89 TYR A O 1
ATOM 717 N N . TYR A 1 90 ? 17.063 -15.725 8.717 1.00 59.94 90 TYR A N 1
ATOM 718 C CA . TYR A 1 90 ? 17.877 -15.745 9.945 1.00 59.94 90 TYR A CA 1
ATOM 719 C C . TYR A 1 90 ? 17.042 -15.671 11.224 1.00 59.94 90 TYR A C 1
ATOM 721 O O . TYR A 1 90 ? 17.488 -16.141 12.268 1.00 59.94 90 TYR A O 1
ATOM 729 N N . TYR A 1 91 ? 15.854 -15.068 11.153 1.00 57.06 91 TYR A N 1
ATOM 730 C CA . TYR A 1 91 ? 14.954 -14.928 12.301 1.00 57.06 91 TYR A CA 1
ATOM 731 C C . TYR A 1 91 ? 14.010 -16.126 12.458 1.00 57.06 91 TYR A C 1
ATOM 733 O O . TYR A 1 91 ? 13.515 -16.370 13.555 1.00 57.06 91 TYR A O 1
ATOM 741 N N . PHE A 1 92 ? 13.799 -16.890 11.386 1.00 60.38 92 PHE A N 1
ATOM 742 C CA . PHE A 1 92 ? 12.977 -18.099 11.372 1.00 60.38 92 PHE A CA 1
ATOM 743 C C . PHE A 1 92 ? 13.858 -19.341 11.158 1.00 60.38 92 PHE A C 1
ATOM 745 O O . PHE A 1 92 ? 14.913 -19.266 10.532 1.00 60.38 92 PHE A O 1
ATOM 752 N N . THR A 1 93 ? 13.479 -20.489 11.727 1.00 48.59 93 THR A N 1
ATOM 753 C CA . THR A 1 93 ? 14.290 -21.718 11.669 1.00 48.59 93 THR A CA 1
ATOM 754 C C . THR A 1 93 ? 14.506 -22.195 10.226 1.00 48.59 93 THR A C 1
ATOM 756 O O . THR A 1 93 ? 13.696 -21.948 9.337 1.00 48.59 93 THR A O 1
ATOM 759 N N . ARG A 1 94 ? 15.610 -22.920 9.993 1.00 45.47 94 ARG A N 1
ATOM 760 C CA . ARG A 1 94 ? 16.149 -23.331 8.677 1.00 45.47 94 ARG A CA 1
ATOM 761 C C . ARG A 1 94 ? 15.196 -24.133 7.765 1.00 45.47 94 ARG A C 1
ATOM 763 O O . ARG A 1 94 ? 15.536 -24.374 6.611 1.00 45.47 94 ARG A O 1
ATOM 770 N N . GLU A 1 95 ? 14.035 -24.540 8.273 1.00 46.84 95 GLU A N 1
ATOM 771 C CA . GLU A 1 95 ? 12.978 -25.263 7.551 1.00 46.84 95 GLU A CA 1
ATOM 772 C C . GLU A 1 95 ? 11.886 -24.339 6.974 1.00 46.84 95 GLU A C 1
ATOM 774 O O . GLU A 1 95 ? 11.034 -24.797 6.213 1.00 46.84 95 GLU A O 1
ATOM 779 N N . PHE A 1 96 ? 11.922 -23.032 7.263 1.00 45.69 96 PHE A N 1
ATOM 780 C CA . PHE A 1 96 ? 10.940 -22.066 6.767 1.00 45.69 96 PHE A CA 1
ATOM 781 C C . PHE A 1 96 ? 11.196 -21.685 5.300 1.00 45.69 96 PHE A C 1
ATOM 783 O O . PHE A 1 96 ? 11.731 -20.624 4.972 1.00 45.69 96 PHE A O 1
ATOM 790 N N . SER A 1 97 ? 10.694 -22.500 4.373 1.00 52.44 97 SER A N 1
ATOM 791 C CA . SER A 1 97 ? 9.983 -21.892 3.248 1.00 52.44 97 SER A CA 1
ATOM 792 C C . SER A 1 97 ? 8.717 -21.288 3.853 1.00 52.44 97 SER A C 1
ATOM 794 O O . SER A 1 97 ? 7.785 -22.050 4.087 1.00 52.44 97 SER A O 1
ATOM 796 N N . ILE A 1 98 ? 8.704 -19.988 4.190 1.00 55.25 98 ILE A N 1
ATOM 797 C CA . ILE A 1 98 ? 7.509 -19.335 4.759 1.00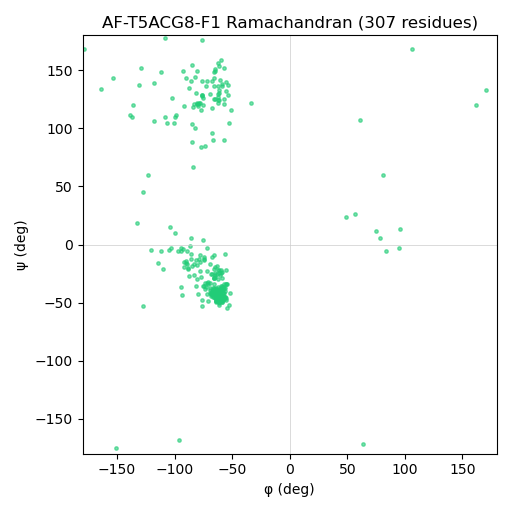 55.25 98 ILE A CA 1
ATOM 798 C C . ILE A 1 98 ? 6.357 -19.636 3.819 1.00 55.25 98 ILE A C 1
ATOM 800 O O . ILE A 1 98 ? 6.293 -19.097 2.705 1.00 55.25 98 ILE A O 1
ATOM 804 N N . ARG A 1 99 ? 5.491 -20.555 4.231 1.00 62.69 99 ARG A N 1
ATOM 805 C CA . ARG A 1 99 ? 4.336 -20.872 3.421 1.00 62.69 99 ARG A CA 1
ATOM 806 C C . ARG A 1 99 ? 3.362 -19.723 3.633 1.00 62.69 99 ARG A C 1
ATOM 808 O O . ARG A 1 99 ? 3.277 -19.153 4.718 1.00 62.69 99 ARG A O 1
ATOM 815 N N . ILE A 1 100 ? 2.678 -19.294 2.577 1.00 64.69 100 ILE A N 1
ATOM 816 C CA . ILE A 1 100 ? 1.806 -18.107 2.643 1.00 64.69 100 ILE A CA 1
ATOM 817 C C . ILE A 1 100 ? 0.699 -18.286 3.708 1.00 64.69 100 ILE A C 1
ATOM 819 O O . ILE A 1 100 ? 0.174 -17.305 4.217 1.00 64.69 100 ILE A O 1
ATOM 823 N N . ASP A 1 101 ? 0.360 -19.528 4.044 1.00 68.00 101 ASP A N 1
ATOM 824 C CA . ASP A 1 101 ? -0.544 -19.968 5.112 1.00 68.00 101 ASP A CA 1
ATOM 825 C C . ASP A 1 101 ? -0.031 -19.736 6.544 1.00 68.00 101 ASP A C 1
ATOM 827 O O . ASP A 1 101 ? -0.840 -19.728 7.464 1.00 68.00 101 ASP A O 1
ATOM 831 N N . GLU A 1 102 ? 1.263 -19.488 6.748 1.00 79.00 102 GLU A N 1
ATOM 832 C CA . GLU A 1 102 ? 1.853 -19.191 8.067 1.00 79.00 102 GLU A CA 1
ATOM 833 C C . GLU A 1 102 ? 1.957 -17.677 8.343 1.00 79.00 102 GLU A C 1
ATOM 835 O O . GLU A 1 102 ? 2.399 -17.253 9.416 1.00 79.00 102 GLU A O 1
ATOM 840 N N . PHE A 1 103 ? 1.571 -16.843 7.371 1.00 85.19 103 PHE A N 1
ATOM 841 C CA . PHE A 1 103 ? 1.488 -15.395 7.548 1.00 85.19 103 PHE A CA 1
ATOM 842 C C . PHE A 1 103 ? 0.250 -15.030 8.367 1.00 85.19 103 PHE A C 1
ATOM 844 O O . PHE A 1 103 ? -0.866 -15.398 8.007 1.00 85.19 103 PHE A O 1
ATOM 851 N N . GLN A 1 104 ? 0.445 -14.278 9.448 1.00 90.69 104 GLN A N 1
ATOM 852 C CA . GLN A 1 104 ? -0.646 -13.796 10.285 1.00 90.69 104 GLN A CA 1
ATOM 853 C C . GLN A 1 104 ? -1.250 -12.488 9.749 1.00 90.69 104 GLN A C 1
ATOM 855 O O . GLN A 1 104 ? -0.590 -11.687 9.071 1.00 90.69 104 GLN A O 1
ATOM 860 N N . GLY A 1 105 ? -2.515 -12.263 10.103 1.00 92.88 105 GLY A N 1
ATOM 861 C CA . GLY A 1 105 ? -3.319 -11.105 9.718 1.00 92.88 105 GLY A CA 1
ATOM 862 C C . GLY A 1 105 ? -4.381 -11.420 8.665 1.00 92.88 105 GLY A C 1
ATOM 863 O O . GLY A 1 105 ? -4.383 -12.479 8.041 1.00 92.88 105 GLY A O 1
ATOM 864 N N . ASP A 1 106 ? -5.294 -10.473 8.458 1.00 94.81 106 ASP A N 1
ATOM 865 C CA . ASP A 1 106 ? -6.393 -10.604 7.500 1.00 94.81 106 ASP A CA 1
ATOM 866 C C . ASP A 1 106 ? -6.075 -9.845 6.193 1.00 94.81 106 ASP A C 1
ATOM 868 O O . ASP A 1 106 ? -6.184 -8.613 6.141 1.00 94.81 106 ASP A O 1
ATOM 872 N N . PRO A 1 107 ? -5.711 -10.545 5.099 1.00 94.25 107 PRO A N 1
ATOM 873 C CA . PRO A 1 107 ? -5.401 -9.891 3.833 1.00 94.25 107 PRO A CA 1
ATOM 874 C C . PRO A 1 107 ? -6.631 -9.252 3.177 1.00 94.25 107 PRO A C 1
ATOM 876 O O . PRO A 1 107 ? -6.480 -8.307 2.397 1.00 94.25 107 PRO A O 1
ATOM 879 N N . VAL A 1 108 ? -7.846 -9.739 3.452 1.00 94.81 108 VAL A N 1
ATOM 880 C CA . VAL A 1 108 ? -9.087 -9.174 2.903 1.00 94.81 108 VAL A CA 1
ATOM 881 C C . VAL A 1 108 ? -9.359 -7.828 3.559 1.00 94.81 108 VAL A C 1
ATOM 883 O O . VAL A 1 108 ? -9.560 -6.842 2.844 1.00 94.81 108 VAL A O 1
ATOM 886 N N . LEU A 1 109 ? -9.277 -7.763 4.888 1.00 96.56 109 LEU A N 1
ATOM 887 C CA . LEU A 1 109 ? -9.447 -6.522 5.639 1.00 96.56 109 LEU A CA 1
ATOM 888 C C . LEU A 1 109 ? -8.351 -5.498 5.315 1.00 96.56 109 LEU A C 1
ATOM 890 O O . LEU A 1 109 ? -8.671 -4.341 5.036 1.00 96.56 109 LEU A O 1
ATOM 894 N N . GLN A 1 110 ? -7.077 -5.911 5.267 1.00 96.81 110 GLN A N 1
ATOM 895 C CA . GLN A 1 110 ? -5.975 -5.022 4.869 1.00 96.81 110 GLN A CA 1
ATOM 896 C C . GLN A 1 110 ? -6.201 -4.443 3.468 1.00 96.81 110 GLN A C 1
ATOM 898 O O . GLN A 1 110 ? -6.049 -3.238 3.269 1.00 96.81 110 GLN A O 1
ATOM 903 N N . SER A 1 111 ? -6.620 -5.277 2.507 1.00 95.81 111 SER A N 1
ATOM 904 C CA . SER A 1 111 ? -6.944 -4.816 1.149 1.00 95.81 111 SER A CA 1
ATOM 905 C C . SER A 1 111 ? -8.063 -3.775 1.164 1.00 95.81 111 SER A C 1
ATOM 907 O O . SER A 1 111 ? -7.958 -2.740 0.511 1.00 95.81 111 SER A O 1
ATOM 909 N N . ALA A 1 112 ? -9.138 -4.049 1.906 1.00 96.19 112 ALA A N 1
ATOM 910 C CA . ALA A 1 112 ? -10.317 -3.196 1.937 1.00 96.19 112 ALA A CA 1
ATOM 911 C C . ALA A 1 112 ? -10.033 -1.841 2.604 1.00 96.19 112 ALA A C 1
ATOM 913 O O . ALA A 1 112 ? -10.468 -0.810 2.095 1.00 96.19 112 ALA A O 1
ATOM 914 N N . ILE A 1 113 ? -9.256 -1.825 3.691 1.00 96.69 113 ILE A N 1
ATOM 915 C CA . ILE A 1 113 ? -8.864 -0.586 4.374 1.00 96.69 113 ILE A CA 1
ATOM 916 C C . ILE A 1 113 ? -7.936 0.259 3.500 1.00 96.69 113 ILE A C 1
ATOM 918 O O . ILE A 1 113 ? -8.144 1.464 3.400 1.00 96.69 113 ILE A O 1
ATOM 922 N N . LEU A 1 114 ? -6.956 -0.339 2.815 1.00 96.44 114 LEU A N 1
ATOM 923 C CA . LEU A 1 114 ? -6.035 0.400 1.938 1.00 96.44 114 LEU A CA 1
ATOM 924 C C . LEU A 1 114 ? -6.736 1.101 0.762 1.00 96.44 114 LEU A C 1
ATOM 926 O O . LEU A 1 114 ? -6.196 2.067 0.215 1.00 96.44 114 LEU A O 1
ATOM 930 N N . GLU A 1 115 ? -7.929 0.644 0.381 1.00 94.75 115 GLU A N 1
ATOM 931 C CA . GLU A 1 115 ? -8.771 1.277 -0.637 1.00 94.75 115 GLU A CA 1
ATOM 932 C C . GLU A 1 115 ? -9.583 2.466 -0.106 1.00 94.75 115 GLU A C 1
ATOM 934 O O . GLU A 1 115 ? -10.096 3.262 -0.897 1.00 94.75 115 GLU A O 1
ATOM 939 N N . LEU A 1 116 ? -9.687 2.661 1.209 1.00 95.44 116 LEU A N 1
ATOM 940 C CA . LEU A 1 116 ? -10.483 3.755 1.758 1.00 95.44 116 LEU A CA 1
ATOM 941 C C . LEU A 1 116 ? -9.879 5.125 1.389 1.00 95.44 116 LEU A C 1
ATOM 943 O O . LEU A 1 116 ? -8.657 5.274 1.303 1.00 95.44 116 LEU A O 1
ATOM 947 N N . PRO A 1 117 ? -10.720 6.141 1.120 1.00 93.50 117 PRO A N 1
ATOM 948 C CA . PRO A 1 117 ? -10.264 7.432 0.603 1.00 93.50 117 PRO A CA 1
ATOM 949 C C . PRO A 1 117 ? -9.518 8.277 1.641 1.00 93.50 117 PRO A C 1
ATOM 951 O O . PRO A 1 117 ? -8.738 9.140 1.263 1.00 93.50 117 PRO A O 1
ATOM 954 N N . TRP A 1 118 ? -9.744 8.030 2.933 1.00 94.31 118 TRP A N 1
ATOM 955 C CA . TRP A 1 118 ? -9.071 8.727 4.034 1.00 94.31 118 TRP A CA 1
ATOM 956 C C . TRP A 1 118 ? -7.718 8.106 4.410 1.00 94.31 118 TRP A C 1
ATOM 958 O O . TRP A 1 118 ? -6.994 8.675 5.222 1.00 94.31 118 TRP A O 1
ATOM 968 N N . VAL A 1 119 ? -7.374 6.938 3.853 1.00 97.12 119 VAL A N 1
ATOM 969 C CA . VAL A 1 119 ? -6.066 6.312 4.070 1.00 97.12 119 VAL A CA 1
ATOM 970 C C . VAL A 1 119 ? -5.072 6.953 3.116 1.00 97.12 119 VAL A C 1
ATOM 972 O O . VAL A 1 119 ? -5.032 6.590 1.940 1.00 97.12 119 VAL A O 1
ATOM 975 N N . ASP A 1 120 ? -4.275 7.883 3.625 1.00 97.44 120 ASP A N 1
ATOM 976 C CA . ASP A 1 120 ? -3.112 8.458 2.950 1.00 97.44 120 ASP A CA 1
ATOM 977 C C . ASP A 1 120 ? -1.796 7.965 3.584 1.00 97.44 120 ASP A C 1
ATOM 979 O O . ASP A 1 120 ? -1.795 7.182 4.541 1.00 97.44 120 ASP A O 1
ATOM 983 N N . ILE A 1 121 ? -0.648 8.379 3.035 1.00 98.12 121 ILE A N 1
ATOM 984 C CA . ILE A 1 121 ? 0.654 7.975 3.588 1.00 98.12 121 ILE A CA 1
ATOM 985 C C . ILE A 1 121 ? 0.857 8.474 5.025 1.00 98.12 121 ILE A C 1
ATOM 987 O O . ILE A 1 121 ? 1.389 7.742 5.858 1.00 98.12 121 ILE A O 1
ATOM 991 N N . ASP A 1 122 ? 0.412 9.687 5.348 1.00 98.19 122 ASP A N 1
ATOM 992 C CA . ASP A 1 122 ? 0.606 10.271 6.674 1.00 98.19 122 ASP A CA 1
ATOM 993 C C . ASP A 1 122 ? -0.174 9.505 7.740 1.00 98.19 122 ASP A C 1
ATOM 995 O O . ASP A 1 122 ? 0.339 9.265 8.838 1.00 98.19 122 ASP A O 1
ATOM 999 N N . PHE A 1 123 ? -1.382 9.072 7.393 1.00 98.50 123 PHE A N 1
ATOM 1000 C CA . PHE A 1 123 ? -2.218 8.217 8.209 1.00 98.50 123 PHE A CA 1
ATOM 1001 C C . PHE A 1 123 ? -1.552 6.860 8.462 1.00 98.50 123 PHE A C 1
ATOM 1003 O O . PHE A 1 123 ? -1.470 6.419 9.610 1.00 98.50 123 PHE A O 1
ATOM 1010 N N . ILE A 1 124 ? -1.028 6.213 7.414 1.00 98.38 124 ILE A N 1
ATOM 1011 C CA . ILE A 1 124 ? -0.340 4.917 7.532 1.00 98.38 124 ILE A CA 1
ATOM 1012 C C . ILE A 1 124 ? 0.865 5.032 8.477 1.00 98.38 124 ILE A C 1
ATOM 1014 O O . ILE A 1 124 ? 1.012 4.230 9.402 1.00 98.38 124 ILE A O 1
ATOM 1018 N N . LEU A 1 125 ? 1.707 6.054 8.294 1.00 98.06 125 LEU A N 1
ATOM 1019 C CA . LEU A 1 125 ? 2.889 6.271 9.133 1.00 98.06 125 LEU A CA 1
ATOM 1020 C C . LEU A 1 125 ? 2.507 6.608 10.580 1.00 98.06 125 LEU A C 1
ATOM 1022 O O . LEU A 1 125 ? 3.149 6.135 11.520 1.00 98.06 125 LEU A O 1
ATOM 1026 N N . GLN A 1 126 ? 1.429 7.372 10.784 1.00 98.19 126 GLN A N 1
ATOM 1027 C CA . GLN A 1 126 ? 0.881 7.627 12.116 1.00 98.19 126 GLN A CA 1
ATOM 1028 C C . GLN A 1 126 ? 0.420 6.327 12.792 1.00 98.19 126 GLN A C 1
ATOM 1030 O O . GLN A 1 126 ? 0.694 6.131 13.978 1.00 98.19 126 GLN A O 1
ATOM 1035 N N . ALA A 1 127 ? -0.246 5.434 12.055 1.00 98.31 127 ALA A N 1
ATOM 1036 C CA . ALA A 1 127 ? -0.695 4.142 12.568 1.00 98.31 127 ALA A CA 1
ATOM 1037 C C . ALA A 1 127 ? 0.491 3.253 12.963 1.00 98.31 127 ALA A C 1
ATOM 1039 O O . ALA A 1 127 ? 0.514 2.729 14.079 1.00 98.31 127 ALA A O 1
ATOM 1040 N N . GLN A 1 128 ? 1.517 3.163 12.108 1.00 96.94 128 GLN A N 1
ATOM 1041 C CA . GLN A 1 128 ? 2.753 2.432 12.407 1.00 96.94 128 GLN A CA 1
ATOM 1042 C C . GLN A 1 128 ? 3.457 2.989 13.650 1.00 96.94 128 GLN A C 1
ATOM 1044 O O . GLN A 1 128 ? 3.891 2.226 14.513 1.00 96.94 128 GLN A O 1
ATOM 1049 N N . GLN A 1 129 ? 3.533 4.317 13.786 1.00 96.44 129 GLN A N 1
ATOM 1050 C CA . GLN A 1 129 ? 4.132 4.959 14.955 1.00 96.44 129 GLN A CA 1
ATOM 1051 C C . GLN A 1 129 ? 3.343 4.698 16.245 1.00 96.44 129 GLN A C 1
ATOM 1053 O O . GLN A 1 129 ? 3.931 4.503 17.311 1.00 96.44 129 GLN A O 1
ATOM 1058 N N . ALA A 1 130 ? 2.013 4.741 16.177 1.00 97.12 130 ALA A N 1
ATOM 1059 C CA . ALA A 1 130 ? 1.152 4.495 17.327 1.00 97.12 130 ALA A CA 1
ATOM 1060 C C . ALA A 1 130 ? 1.211 3.025 17.768 1.00 97.12 130 ALA A C 1
ATOM 1062 O O . ALA A 1 130 ? 1.320 2.753 18.966 1.00 97.12 130 ALA A O 1
ATOM 1063 N N . TRP A 1 131 ? 1.208 2.089 16.815 1.00 97.38 131 TRP A N 1
ATOM 1064 C CA . TRP A 1 131 ? 1.391 0.667 17.094 1.00 97.38 131 TRP A CA 1
ATOM 1065 C C . TRP A 1 131 ? 2.771 0.396 17.705 1.00 97.38 131 TRP A C 1
ATOM 1067 O O . TRP A 1 131 ? 2.855 -0.218 18.768 1.00 97.38 131 TRP A O 1
ATOM 1077 N N . SER A 1 132 ? 3.851 0.928 17.128 1.00 95.25 132 SER A N 1
ATOM 1078 C CA . SER A 1 132 ? 5.215 0.643 17.594 1.00 95.25 132 SER A CA 1
ATOM 1079 C C . SER A 1 132 ? 5.477 1.127 19.022 1.00 95.25 132 SER A C 1
ATOM 1081 O O . SER A 1 132 ? 6.067 0.406 19.826 1.00 95.25 132 SER A O 1
ATOM 1083 N N . ARG A 1 133 ? 4.958 2.303 19.401 1.00 93.88 133 ARG A N 1
ATOM 1084 C CA . ARG A 1 133 ? 5.057 2.832 20.777 1.00 93.88 133 ARG A CA 1
ATOM 1085 C C . ARG A 1 133 ? 4.435 1.905 21.821 1.00 93.88 133 ARG A C 1
ATOM 1087 O O . ARG A 1 133 ? 4.853 1.929 22.986 1.00 93.88 133 ARG A O 1
ATOM 1094 N N . ARG A 1 134 ? 3.424 1.133 21.415 1.00 94.12 134 ARG A N 1
ATOM 1095 C CA . ARG A 1 134 ? 2.672 0.222 22.278 1.00 94.12 134 ARG A CA 1
ATOM 1096 C C . ARG A 1 134 ? 3.224 -1.202 22.250 1.00 94.12 134 ARG A C 1
ATOM 1098 O O . ARG A 1 134 ? 3.349 -1.793 23.315 1.00 94.12 134 ARG A O 1
ATOM 1105 N N . TYR A 1 135 ? 3.561 -1.720 21.073 1.00 94.75 135 TYR A N 1
ATOM 1106 C CA . TYR A 1 135 ? 3.843 -3.145 20.862 1.00 94.75 135 TYR A CA 1
ATOM 1107 C C . TYR A 1 135 ? 5.296 -3.447 20.475 1.00 94.75 135 TYR A C 1
ATOM 1109 O O . TYR A 1 135 ? 5.737 -4.581 20.612 1.00 94.75 135 TYR A O 1
ATOM 1117 N N . ALA A 1 136 ? 6.076 -2.448 20.046 1.00 91.50 136 ALA A N 1
ATOM 1118 C CA . ALA A 1 136 ? 7.447 -2.654 19.575 1.00 91.50 136 ALA A CA 1
ATOM 1119 C C . ALA A 1 136 ? 8.541 -2.234 20.564 1.00 91.50 136 ALA A C 1
ATOM 1121 O O . ALA A 1 136 ? 9.709 -2.100 20.192 1.00 91.50 136 ALA A O 1
ATOM 1122 N N . ARG A 1 137 ? 8.193 -2.029 21.840 1.00 86.06 137 ARG A N 1
ATOM 1123 C CA . ARG A 1 137 ? 9.183 -1.688 22.870 1.00 86.06 137 ARG A CA 1
ATOM 1124 C C . ARG A 1 137 ? 10.205 -2.814 23.005 1.00 86.06 137 ARG A C 1
ATOM 1126 O O . ARG A 1 137 ? 9.837 -3.959 23.237 1.00 86.06 137 ARG A O 1
ATOM 1133 N N . GLY A 1 138 ? 11.484 -2.473 22.863 1.00 83.56 138 GLY A N 1
ATOM 1134 C CA . GLY A 1 138 ? 12.575 -3.449 22.918 1.00 83.56 138 GLY A CA 1
ATOM 1135 C C . GLY A 1 138 ? 12.705 -4.328 21.671 1.00 83.56 138 GLY A C 1
ATOM 1136 O O . GLY A 1 138 ? 13.442 -5.304 21.711 1.00 83.56 138 GLY A O 1
ATOM 1137 N N . ARG A 1 139 ? 12.021 -4.009 20.565 1.00 87.50 139 ARG A N 1
ATOM 1138 C CA . ARG A 1 139 ? 12.263 -4.652 19.267 1.00 87.50 139 ARG A CA 1
ATOM 1139 C C . ARG A 1 139 ? 13.281 -3.843 18.464 1.00 87.50 139 ARG A C 1
ATOM 1141 O O . ARG A 1 139 ? 13.364 -2.620 18.600 1.00 87.50 139 ARG A O 1
ATOM 1148 N N . CYS A 1 140 ? 14.053 -4.535 17.632 1.00 83.38 140 CYS A N 1
ATOM 1149 C CA . CYS A 1 140 ? 14.939 -3.904 16.660 1.00 83.38 140 CYS A CA 1
ATOM 1150 C C . CYS A 1 140 ? 14.141 -3.525 15.407 1.00 83.38 140 CYS A C 1
ATOM 1152 O O . CYS A 1 140 ? 13.233 -4.254 15.006 1.00 83.38 140 CYS A O 1
ATOM 1154 N N . TYR A 1 141 ? 14.492 -2.398 14.793 1.00 86.69 141 TYR A N 1
ATOM 1155 C CA . TYR A 1 141 ? 14.022 -2.021 13.467 1.00 86.69 141 TYR A CA 1
ATOM 1156 C C . TYR A 1 141 ? 15.209 -1.913 12.517 1.00 86.69 141 TYR A C 1
ATOM 1158 O O . TYR A 1 141 ? 16.245 -1.361 12.885 1.00 86.69 141 TYR A O 1
ATOM 1166 N N . GLN A 1 142 ? 15.044 -2.393 11.287 1.00 83.94 142 GLN A N 1
ATOM 1167 C CA . GLN A 1 142 ? 16.043 -2.245 10.241 1.00 83.94 142 GLN A CA 1
ATOM 1168 C C . GLN A 1 142 ? 15.421 -1.719 8.948 1.00 83.94 142 GLN A C 1
ATOM 1170 O O . GLN A 1 142 ? 14.371 -2.180 8.496 1.00 83.94 142 GLN A O 1
ATOM 1175 N N . HIS A 1 143 ? 16.124 -0.773 8.327 1.00 82.88 143 HIS A N 1
ATOM 1176 C CA . HIS A 1 143 ? 15.769 -0.217 7.031 1.00 82.88 143 HIS A CA 1
ATOM 1177 C C . HIS A 1 143 ? 15.712 -1.291 5.947 1.00 82.88 143 HIS A C 1
ATOM 1179 O O . HIS A 1 143 ? 16.580 -2.169 5.844 1.00 82.88 143 HIS A O 1
ATOM 1185 N N . SER A 1 144 ? 14.666 -1.214 5.125 1.00 76.94 144 SER A N 1
ATOM 1186 C CA . SER A 1 144 ? 14.464 -2.182 4.049 1.00 76.94 144 SER A CA 1
ATOM 1187 C C . SER A 1 144 ? 15.303 -1.824 2.832 1.00 76.94 144 SER A C 1
ATOM 1189 O O . SER A 1 144 ? 15.835 -2.717 2.179 1.00 76.94 144 SER A O 1
ATOM 1191 N N . VAL A 1 145 ? 15.476 -0.532 2.544 1.00 73.12 145 VAL A N 1
ATOM 1192 C CA . VAL A 1 145 ? 16.255 -0.073 1.392 1.00 73.12 145 VAL A CA 1
ATOM 1193 C C . VAL A 1 145 ? 17.751 -0.143 1.720 1.00 73.12 145 VAL A C 1
ATOM 1195 O O . VAL A 1 145 ? 18.195 0.495 2.672 1.00 73.12 145 VAL A O 1
ATOM 1198 N N . PRO A 1 146 ? 18.565 -0.911 0.967 1.00 67.38 146 PRO A N 1
ATOM 1199 C CA . PRO A 1 146 ? 19.999 -0.965 1.219 1.00 67.38 146 PRO A CA 1
ATOM 1200 C C . PRO A 1 146 ? 20.639 0.401 0.956 1.00 67.38 146 PRO A C 1
ATOM 1202 O O . PRO A 1 146 ? 20.537 0.928 -0.155 1.00 67.38 146 PRO A O 1
ATOM 1205 N N . VAL A 1 147 ? 21.359 0.936 1.942 1.00 61.94 147 VAL A N 1
ATOM 1206 C CA . VAL A 1 147 ? 22.258 2.074 1.724 1.00 61.94 147 VAL A CA 1
ATOM 1207 C C . VAL A 1 147 ? 23.338 1.618 0.746 1.00 61.94 147 VAL A C 1
ATOM 1209 O O . VAL A 1 147 ? 24.035 0.630 0.987 1.00 61.94 147 VAL A O 1
ATOM 1212 N N . SER A 1 148 ? 23.463 2.300 -0.392 1.00 52.94 148 SER A N 1
ATOM 1213 C CA . SER A 1 148 ? 24.528 2.008 -1.354 1.00 52.94 148 SER A CA 1
ATOM 1214 C C . SER A 1 148 ? 25.854 2.530 -0.800 1.00 52.94 148 SER A C 1
ATOM 1216 O O . SER A 1 148 ? 26.254 3.647 -1.110 1.00 52.94 148 SER A O 1
ATOM 1218 N N . ARG A 1 149 ? 26.537 1.744 0.040 1.00 49.09 149 ARG A N 1
ATOM 1219 C CA . ARG A 1 149 ? 27.942 2.008 0.366 1.00 49.09 149 ARG A CA 1
ATOM 1220 C C . ARG A 1 149 ? 28.800 1.518 -0.795 1.00 49.09 149 ARG A C 1
ATOM 1222 O O . ARG A 1 149 ? 28.753 0.354 -1.181 1.00 49.09 149 ARG A O 1
ATOM 1229 N N . SER A 1 150 ? 29.567 2.434 -1.367 1.00 40.03 150 SER A N 1
ATOM 1230 C CA . SER A 1 150 ? 30.667 2.129 -2.275 1.00 40.03 150 SER A CA 1
ATOM 1231 C C . SER A 1 150 ? 31.759 1.401 -1.479 1.00 40.03 150 SER A C 1
ATOM 1233 O O . SER A 1 150 ? 32.605 2.055 -0.879 1.00 40.03 150 SER A O 1
ATOM 1235 N N . GLY A 1 151 ? 31.715 0.072 -1.401 1.00 37.19 151 GLY A N 1
ATOM 1236 C CA . GLY A 1 151 ? 32.763 -0.711 -0.739 1.00 37.19 151 GLY A CA 1
ATOM 1237 C C . GLY A 1 151 ? 32.315 -2.124 -0.382 1.00 37.19 151 GLY A C 1
ATOM 1238 O O . GLY A 1 151 ? 31.350 -2.302 0.354 1.00 37.19 151 GLY A O 1
ATOM 1239 N N . ASP A 1 152 ? 33.016 -3.110 -0.934 1.00 38.78 152 ASP A N 1
ATOM 1240 C CA . ASP A 1 152 ? 32.809 -4.538 -0.708 1.00 38.78 152 ASP A CA 1
ATOM 1241 C C . ASP A 1 152 ? 33.038 -4.927 0.762 1.00 38.78 152 ASP A C 1
ATOM 1243 O O . ASP A 1 152 ? 34.116 -4.709 1.313 1.00 38.78 152 ASP A O 1
ATOM 1247 N N . GLY A 1 153 ? 32.036 -5.556 1.379 1.00 37.53 153 GLY A N 1
ATOM 1248 C CA . GLY A 1 153 ? 32.159 -6.205 2.684 1.00 37.53 153 GLY A CA 1
ATOM 1249 C C . GLY A 1 153 ? 30.799 -6.638 3.249 1.00 37.53 153 GLY A C 1
ATOM 1250 O O . GLY A 1 153 ? 29.855 -5.845 3.223 1.00 37.53 153 GLY A O 1
ATOM 1251 N N . PRO A 1 154 ? 30.645 -7.875 3.762 1.00 40.25 154 PRO A N 1
ATOM 1252 C CA . PRO A 1 154 ? 29.461 -8.286 4.504 1.00 40.25 154 PRO A CA 1
ATOM 1253 C C . PRO A 1 154 ? 29.618 -7.845 5.964 1.00 40.25 154 PRO A C 1
ATOM 1255 O O . PRO A 1 154 ? 29.765 -8.674 6.856 1.00 40.25 154 PRO A O 1
ATOM 1258 N N . GLU A 1 155 ? 29.629 -6.539 6.216 1.00 43.03 155 GLU A N 1
ATOM 1259 C CA . GLU A 1 155 ? 29.632 -6.020 7.583 1.00 43.03 155 GLU A CA 1
ATOM 1260 C C . GLU A 1 155 ? 28.215 -5.625 7.993 1.00 43.03 155 GLU A C 1
ATOM 1262 O O . GLU A 1 155 ? 27.602 -4.692 7.472 1.00 43.03 155 GLU A O 1
ATOM 1267 N N . LEU A 1 156 ? 27.690 -6.407 8.938 1.00 51.75 156 LEU A N 1
ATOM 1268 C CA . LEU A 1 156 ? 26.615 -6.032 9.844 1.00 51.75 156 LEU A CA 1
ATOM 1269 C C . LEU A 1 156 ? 27.069 -4.781 10.608 1.00 51.75 156 LEU A C 1
ATOM 1271 O O . LEU A 1 156 ? 27.715 -4.901 11.643 1.00 51.75 156 LEU A O 1
ATOM 1275 N N . ALA A 1 157 ? 26.785 -3.592 10.086 1.00 40.41 157 ALA A N 1
ATOM 1276 C CA . ALA A 1 157 ? 27.077 -2.357 10.795 1.00 40.41 157 ALA A CA 1
ATOM 1277 C C . ALA A 1 157 ? 25.910 -1.377 10.687 1.00 40.41 157 ALA A C 1
ATOM 1279 O O . ALA A 1 157 ? 25.506 -0.968 9.594 1.00 40.41 157 ALA A O 1
ATOM 1280 N N . ASP A 1 158 ? 25.401 -1.051 11.874 1.00 54.91 158 ASP A N 1
ATOM 1281 C CA . ASP A 1 158 ? 24.645 0.139 12.226 1.00 54.91 158 ASP A CA 1
ATOM 1282 C C . ASP A 1 158 ? 25.119 1.360 11.435 1.00 54.91 158 ASP A C 1
ATOM 1284 O O . ASP A 1 158 ? 26.275 1.757 11.562 1.00 54.91 158 ASP A O 1
ATOM 1288 N N . ASP A 1 159 ? 24.232 2.000 10.674 1.00 50.16 159 ASP A N 1
ATOM 1289 C CA . ASP A 1 159 ? 24.244 3.459 10.612 1.00 50.16 159 ASP A CA 1
ATOM 1290 C C . ASP A 1 159 ? 22.943 4.000 10.015 1.00 50.16 159 ASP A C 1
ATOM 1292 O O . ASP A 1 159 ? 22.475 3.538 8.974 1.00 50.16 159 ASP A O 1
ATOM 1296 N N . HIS A 1 160 ? 22.417 5.020 10.691 1.00 44.94 160 HIS A N 1
ATOM 1297 C CA . HIS A 1 160 ? 21.211 5.802 10.397 1.00 44.94 160 HIS A CA 1
ATOM 1298 C C . HIS A 1 160 ? 19.874 5.168 10.828 1.00 44.94 160 HIS A C 1
ATOM 1300 O O . HIS A 1 160 ? 18.968 4.971 10.030 1.00 44.94 160 HIS A O 1
ATOM 1306 N N . GLY A 1 161 ? 19.715 4.904 12.130 1.00 48.16 161 GLY A N 1
ATOM 1307 C CA . GLY A 1 161 ? 18.388 4.731 12.751 1.00 48.16 161 GLY A CA 1
ATOM 1308 C C . GLY A 1 161 ? 17.874 3.295 12.872 1.00 48.16 161 GLY A C 1
ATOM 1309 O O . GLY A 1 161 ? 16.835 3.075 13.491 1.00 48.16 161 GLY A O 1
ATOM 1310 N N . SER A 1 162 ? 18.611 2.306 12.360 1.00 54.56 162 SER A N 1
ATOM 1311 C CA . SER A 1 162 ? 18.403 0.908 12.736 1.00 54.56 162 SER A CA 1
ATOM 1312 C C . SER A 1 162 ? 19.011 0.655 14.112 1.00 54.56 162 SER A C 1
ATOM 1314 O O . SER A 1 162 ? 20.216 0.801 14.285 1.00 54.56 162 SER A O 1
ATOM 1316 N N . GLY A 1 163 ? 18.188 0.323 15.101 1.00 57.31 163 GLY A N 1
ATOM 1317 C CA . GLY A 1 163 ? 18.656 0.126 16.468 1.00 57.31 163 GLY A CA 1
ATOM 1318 C C . GLY A 1 163 ? 17.541 -0.287 17.418 1.00 57.31 163 GLY A C 1
ATOM 1319 O O . GLY A 1 163 ? 16.353 -0.231 17.092 1.00 57.31 163 GLY A O 1
ATOM 1320 N N . PHE A 1 164 ? 17.928 -0.722 18.614 1.00 59.66 164 PHE A N 1
ATOM 1321 C CA . PHE A 1 164 ? 16.987 -1.064 19.675 1.00 59.66 164 PHE A CA 1
ATOM 1322 C C . PHE A 1 164 ? 16.225 0.184 20.150 1.00 59.66 164 PHE A C 1
ATOM 1324 O O . PHE A 1 164 ? 16.824 1.168 20.577 1.00 59.66 164 PHE A O 1
ATOM 1331 N N . GLY A 1 165 ? 14.892 0.124 20.134 1.00 59.16 165 GLY A N 1
ATOM 1332 C CA . GLY A 1 165 ? 14.041 1.004 20.945 1.00 59.16 165 GLY A CA 1
ATOM 1333 C C . GLY A 1 165 ? 13.713 2.405 20.411 1.00 59.16 165 GLY A C 1
ATOM 1334 O O . GLY A 1 165 ? 12.862 3.049 21.017 1.00 59.16 165 GLY A O 1
ATOM 1335 N N . ASN A 1 166 ? 14.280 2.859 19.285 1.00 72.44 166 ASN A N 1
ATOM 1336 C CA . ASN A 1 166 ? 14.045 4.211 18.740 1.00 72.44 166 ASN A CA 1
ATOM 1337 C C . ASN A 1 166 ? 13.509 4.197 17.295 1.00 72.44 166 ASN A C 1
ATOM 1339 O O . ASN A 1 166 ? 14.123 4.751 16.388 1.00 72.44 166 ASN A O 1
ATOM 1343 N N . PHE A 1 167 ? 12.351 3.569 17.072 1.00 88.88 167 PHE A N 1
ATOM 1344 C CA . PHE A 1 167 ? 11.679 3.609 15.770 1.00 88.88 167 PHE A CA 1
ATOM 1345 C C . PHE A 1 167 ? 10.811 4.869 15.610 1.00 88.88 167 PHE A C 1
ATOM 1347 O O . PHE A 1 167 ? 9.817 5.052 16.327 1.00 88.88 167 PHE A O 1
ATOM 1354 N N . ASP A 1 168 ? 11.164 5.690 14.619 1.00 92.69 168 ASP A N 1
ATOM 1355 C CA . ASP A 1 168 ? 10.335 6.777 14.097 1.00 92.69 168 ASP A CA 1
ATOM 1356 C C . ASP A 1 168 ? 9.827 6.403 12.700 1.00 92.69 168 ASP A C 1
ATOM 1358 O O . ASP A 1 168 ? 10.591 6.365 11.735 1.00 92.69 168 ASP A O 1
ATOM 1362 N N . ALA A 1 169 ? 8.526 6.131 12.581 1.00 94.06 169 ALA A N 1
ATOM 1363 C CA . ALA A 1 169 ? 7.941 5.650 11.332 1.00 94.06 169 ALA A CA 1
ATOM 1364 C C . ALA A 1 169 ? 8.135 6.639 10.174 1.00 94.06 169 ALA A C 1
ATOM 1366 O O . ALA A 1 169 ? 8.384 6.224 9.042 1.00 94.06 169 ALA A O 1
ATOM 1367 N N . ARG A 1 170 ? 8.041 7.946 10.449 1.00 96.00 170 ARG A N 1
ATOM 1368 C CA . ARG A 1 170 ? 8.145 8.984 9.422 1.00 96.00 170 ARG A CA 1
ATOM 1369 C C . ARG A 1 170 ? 9.589 9.194 9.004 1.00 96.00 170 ARG A C 1
ATOM 1371 O O . ARG A 1 170 ? 9.856 9.219 7.806 1.00 96.00 170 ARG A O 1
ATOM 1378 N N . ALA A 1 171 ? 10.503 9.324 9.961 1.00 92.81 171 ALA A N 1
ATOM 1379 C CA . ALA A 1 171 ? 11.918 9.502 9.654 1.00 92.81 171 ALA A CA 1
ATOM 1380 C C . ALA A 1 171 ? 12.475 8.279 8.912 1.00 92.81 171 ALA A C 1
ATOM 1382 O O . ALA A 1 171 ? 13.169 8.434 7.906 1.00 92.81 171 ALA A O 1
ATOM 1383 N N . CYS A 1 172 ? 12.103 7.069 9.347 1.00 91.75 172 CYS A N 1
ATOM 1384 C CA . CYS A 1 172 ? 12.531 5.845 8.684 1.00 91.75 172 CYS A CA 1
ATOM 1385 C C . CYS A 1 172 ? 11.987 5.742 7.254 1.00 91.75 172 CYS A C 1
ATOM 1387 O O . CYS A 1 172 ? 12.738 5.413 6.335 1.00 91.75 172 CYS A O 1
ATOM 1389 N N . PHE A 1 173 ? 10.701 6.053 7.056 1.00 94.38 173 PHE A N 1
ATOM 1390 C CA . PHE A 1 173 ? 10.092 6.077 5.728 1.00 94.38 173 PHE A CA 1
ATOM 1391 C C . PHE A 1 173 ? 10.754 7.104 4.807 1.00 94.38 173 PHE A C 1
ATOM 1393 O O . PHE A 1 173 ? 11.042 6.778 3.659 1.00 94.38 173 PHE A O 1
ATOM 1400 N N . GLU A 1 174 ? 10.999 8.325 5.288 1.00 94.94 174 GLU A N 1
ATOM 1401 C CA . GLU A 1 174 ? 11.577 9.384 4.458 1.00 94.94 174 GLU A CA 1
ATOM 1402 C C . GLU A 1 174 ? 13.007 9.041 4.039 1.00 94.94 174 GLU A C 1
ATOM 1404 O O . GLU A 1 174 ? 13.352 9.213 2.875 1.00 94.94 174 GLU A O 1
ATOM 1409 N N . ALA A 1 175 ? 13.817 8.480 4.940 1.00 90.31 175 ALA A N 1
ATOM 1410 C CA . ALA A 1 175 ? 15.156 8.007 4.597 1.00 90.31 175 ALA A CA 1
ATOM 1411 C C . ALA A 1 175 ? 15.114 6.920 3.505 1.00 90.31 175 ALA A C 1
ATOM 1413 O O .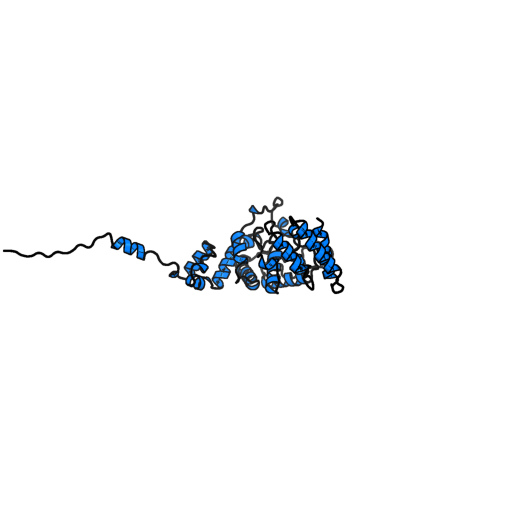 ALA A 1 175 ? 15.832 7.012 2.506 1.00 90.31 175 ALA A O 1
ATOM 1414 N N . ASP A 1 176 ? 14.221 5.934 3.651 1.00 89.94 176 ASP A N 1
ATOM 1415 C CA . ASP A 1 176 ? 14.013 4.877 2.656 1.00 89.94 176 ASP A CA 1
ATOM 1416 C C . ASP A 1 176 ? 13.519 5.447 1.311 1.00 89.94 176 ASP A C 1
ATOM 1418 O O . ASP A 1 176 ? 13.988 5.029 0.250 1.00 89.94 176 ASP A O 1
ATOM 1422 N N . TYR A 1 177 ? 12.603 6.420 1.337 1.00 93.00 177 TYR A N 1
ATOM 1423 C CA . TYR A 1 177 ? 12.042 7.063 0.146 1.00 93.00 177 TYR A CA 1
ATOM 1424 C C . TYR A 1 177 ? 13.078 7.917 -0.592 1.00 93.00 177 TYR A C 1
ATOM 1426 O O . TYR A 1 177 ? 13.218 7.801 -1.808 1.00 93.00 177 TYR A O 1
ATOM 1434 N N . GLN A 1 178 ? 13.867 8.718 0.125 1.00 91.69 178 GLN A N 1
ATOM 1435 C CA . GLN A 1 178 ? 14.947 9.504 -0.475 1.00 91.69 178 GLN A CA 1
ATOM 1436 C C . GLN A 1 178 ? 16.005 8.596 -1.103 1.00 91.69 178 GLN A C 1
ATOM 1438 O O . GLN A 1 178 ? 16.423 8.820 -2.240 1.00 91.69 178 GLN A O 1
ATOM 1443 N N . GLN A 1 179 ? 16.372 7.505 -0.426 1.00 87.50 179 GLN A N 1
ATOM 1444 C CA . GLN A 1 179 ? 17.273 6.511 -1.002 1.00 87.50 179 GLN A CA 1
ATOM 1445 C C . GLN A 1 179 ? 16.672 5.889 -2.273 1.00 87.50 179 GLN A C 1
ATOM 1447 O O . GLN A 1 179 ? 17.377 5.770 -3.277 1.00 87.50 179 GLN A O 1
ATOM 1452 N N . ALA A 1 180 ? 15.380 5.549 -2.262 1.00 88.31 180 ALA A N 1
ATOM 1453 C CA . ALA A 1 180 ? 14.653 4.997 -3.404 1.00 88.31 180 ALA A CA 1
ATOM 1454 C C . ALA A 1 180 ? 14.673 5.911 -4.637 1.00 88.31 180 ALA A C 1
ATOM 1456 O O . ALA A 1 180 ? 14.833 5.424 -5.757 1.00 88.31 180 ALA A O 1
ATOM 1457 N N . LEU A 1 181 ? 14.554 7.227 -4.440 1.00 89.00 181 LEU A N 1
ATOM 1458 C CA . LEU A 1 181 ? 14.582 8.218 -5.520 1.00 89.00 181 LEU A CA 1
ATOM 1459 C C . LEU A 1 181 ? 15.941 8.288 -6.229 1.00 89.00 181 LEU A C 1
ATOM 1461 O O . LEU A 1 181 ? 15.995 8.574 -7.422 1.00 89.00 181 LEU A O 1
ATOM 1465 N N . THR A 1 182 ? 17.038 7.973 -5.534 1.00 86.25 182 THR A N 1
ATOM 1466 C CA . THR A 1 182 ? 18.382 7.913 -6.144 1.00 86.25 182 THR A CA 1
ATOM 1467 C C . THR A 1 182 ? 18.637 6.620 -6.924 1.00 86.25 182 THR A C 1
ATOM 1469 O O . THR A 1 182 ? 19.630 6.502 -7.651 1.00 86.25 182 THR A O 1
ATOM 1472 N N . MET A 1 183 ? 17.770 5.614 -6.773 1.00 81.88 183 MET A N 1
ATOM 1473 C CA . MET A 1 183 ? 17.962 4.319 -7.411 1.00 81.88 183 MET A CA 1
ATOM 1474 C C . MET A 1 183 ? 17.614 4.393 -8.893 1.00 81.88 183 MET A C 1
ATOM 1476 O O . MET A 1 183 ? 16.513 4.758 -9.294 1.00 81.88 183 MET A O 1
ATOM 1480 N N . ARG A 1 184 ? 18.539 3.915 -9.725 1.00 82.88 184 ARG A N 1
ATOM 1481 C CA . ARG A 1 184 ? 18.256 3.661 -11.141 1.00 82.88 184 ARG A CA 1
ATOM 1482 C C . ARG A 1 184 ? 17.165 2.602 -11.293 1.00 82.88 184 ARG A C 1
ATOM 1484 O O . ARG A 1 184 ? 17.006 1.735 -10.430 1.00 82.88 184 ARG A O 1
ATOM 1491 N N . ALA A 1 185 ? 16.476 2.624 -12.431 1.00 77.00 185 ALA A N 1
ATOM 1492 C CA . ALA A 1 185 ? 15.531 1.575 -12.793 1.00 77.00 185 ALA A CA 1
ATOM 1493 C C . ALA A 1 185 ? 16.232 0.198 -12.800 1.00 77.00 185 ALA A C 1
ATOM 1495 O O . ALA A 1 185 ? 17.222 -0.007 -13.508 1.00 77.00 185 ALA A O 1
ATOM 1496 N N . ARG A 1 186 ? 15.743 -0.737 -11.980 1.00 69.56 186 ARG A N 1
ATOM 1497 C CA . ARG A 1 186 ? 16.247 -2.102 -11.787 1.00 69.56 186 ARG A CA 1
ATOM 1498 C C . ARG A 1 186 ? 15.070 -3.074 -11.730 1.00 69.56 186 ARG A C 1
ATOM 1500 O O . ARG A 1 186 ? 14.361 -3.150 -10.735 1.00 69.56 186 ARG A O 1
ATOM 1507 N N . TYR A 1 187 ? 14.937 -3.887 -12.771 1.00 57.97 187 TYR A N 1
ATOM 1508 C CA . TYR A 1 187 ? 13.861 -4.875 -12.902 1.00 57.97 187 TYR A CA 1
ATOM 1509 C C . TYR A 1 187 ? 13.937 -6.031 -11.882 1.00 57.97 187 TYR A C 1
ATOM 1511 O O . TYR A 1 187 ? 12.923 -6.617 -11.526 1.00 57.97 187 TYR A O 1
ATOM 1519 N N . ASP A 1 188 ? 15.133 -6.338 -11.371 1.00 56.31 188 ASP A N 1
ATOM 1520 C CA . ASP A 1 188 ? 15.375 -7.466 -10.451 1.00 56.31 188 ASP A CA 1
ATOM 1521 C C . ASP A 1 188 ? 15.459 -7.026 -8.968 1.00 56.31 188 ASP A C 1
ATOM 1523 O O . ASP A 1 188 ? 15.893 -7.757 -8.076 1.00 56.31 188 ASP A O 1
ATOM 1527 N N . GLY A 1 189 ? 15.106 -5.763 -8.693 1.00 51.94 189 GLY A N 1
ATOM 1528 C CA . GLY A 1 189 ? 15.325 -5.114 -7.397 1.00 51.94 189 GLY A CA 1
ATOM 1529 C C . GLY A 1 189 ? 14.244 -5.375 -6.351 1.00 51.94 189 GLY A C 1
ATOM 1530 O O . GLY A 1 189 ? 14.514 -5.208 -5.162 1.00 51.94 189 GLY A O 1
ATOM 1531 N N . LEU A 1 190 ? 13.048 -5.815 -6.764 1.00 55.97 190 LEU A N 1
ATOM 1532 C CA . LEU A 1 190 ? 11.879 -5.912 -5.885 1.00 55.97 190 LEU A CA 1
ATOM 1533 C C . LEU A 1 190 ? 12.137 -6.755 -4.633 1.00 55.97 190 LEU A C 1
ATOM 1535 O O . LEU A 1 190 ? 11.629 -6.413 -3.575 1.00 55.97 190 LEU A O 1
ATOM 1539 N N . ASN A 1 191 ? 12.961 -7.802 -4.700 1.00 57.03 191 ASN A N 1
ATOM 1540 C CA . ASN A 1 191 ? 13.240 -8.647 -3.535 1.00 57.03 191 ASN A CA 1
ATOM 1541 C C . ASN A 1 191 ? 14.281 -8.071 -2.562 1.00 57.03 191 ASN A C 1
ATOM 1543 O O . ASN A 1 191 ? 14.338 -8.514 -1.418 1.00 57.03 191 ASN A O 1
ATOM 1547 N N . LYS A 1 192 ? 15.096 -7.090 -2.975 1.00 63.12 192 LYS A N 1
ATOM 1548 C CA . LYS A 1 192 ? 16.245 -6.624 -2.173 1.00 63.12 192 LYS A CA 1
ATOM 1549 C C . LYS A 1 192 ? 15.885 -5.608 -1.090 1.00 63.12 192 LYS A C 1
ATOM 1551 O O . LYS A 1 192 ? 16.686 -5.404 -0.185 1.00 63.12 192 LYS A O 1
ATOM 1556 N N . TRP A 1 193 ? 14.704 -5.002 -1.191 1.00 71.88 193 TRP A N 1
ATOM 1557 C CA . TRP A 1 193 ? 14.259 -3.887 -0.350 1.00 71.88 193 TRP A CA 1
ATOM 1558 C C . TRP A 1 193 ? 12.845 -4.031 0.226 1.00 71.88 193 TRP A C 1
ATOM 1560 O O . TRP A 1 193 ? 12.225 -3.052 0.631 1.00 71.88 193 TRP A O 1
ATOM 1570 N N . ARG A 1 194 ? 12.322 -5.261 0.250 1.00 80.12 194 ARG A N 1
ATOM 1571 C CA . ARG A 1 194 ? 11.025 -5.567 0.861 1.00 80.12 194 ARG A CA 1
ATOM 1572 C C . ARG A 1 194 ? 11.171 -5.833 2.357 1.00 80.12 194 ARG A C 1
ATOM 1574 O O . ARG A 1 194 ? 12.103 -6.519 2.771 1.00 80.12 194 ARG A O 1
ATOM 1581 N N . ALA A 1 195 ? 10.215 -5.345 3.126 1.00 84.94 195 ALA A N 1
ATOM 1582 C CA . ALA A 1 195 ? 9.807 -5.815 4.440 1.00 84.94 195 ALA A CA 1
ATOM 1583 C C . ALA A 1 195 ? 8.604 -6.760 4.290 1.00 84.94 195 ALA A C 1
ATOM 1585 O O . ALA A 1 195 ? 8.275 -7.200 3.185 1.00 84.94 195 ALA A O 1
ATOM 1586 N N . SER A 1 196 ? 7.972 -7.067 5.417 1.00 88.44 196 SER A N 1
ATOM 1587 C CA . SER A 1 196 ? 6.717 -7.813 5.505 1.00 88.44 196 SER A CA 1
ATOM 1588 C C . SER A 1 196 ? 5.698 -7.034 6.347 1.00 88.44 196 SER A C 1
ATOM 1590 O O . SER A 1 196 ? 5.051 -7.584 7.229 1.00 88.44 196 SER A O 1
ATOM 1592 N N . ASP A 1 197 ? 5.585 -5.725 6.090 1.00 92.12 197 ASP A N 1
ATOM 1593 C CA . ASP A 1 197 ? 4.663 -4.826 6.803 1.00 92.12 197 ASP A CA 1
ATOM 1594 C C . ASP A 1 197 ? 3.194 -5.029 6.363 1.00 92.12 197 ASP A C 1
ATOM 1596 O O . ASP A 1 197 ? 2.284 -4.505 7.006 1.00 92.12 197 ASP A O 1
ATOM 1600 N N . VAL A 1 198 ? 2.948 -5.763 5.267 1.00 93.50 198 VAL A N 1
ATOM 1601 C CA . VAL A 1 198 ? 1.613 -6.190 4.815 1.00 93.50 198 VAL A CA 1
ATOM 1602 C C . VAL A 1 198 ? 1.579 -7.692 4.546 1.00 93.50 198 VAL A C 1
ATOM 1604 O O . VAL A 1 198 ? 2.584 -8.288 4.150 1.00 93.50 198 VAL A O 1
ATOM 1607 N N . HIS A 1 199 ? 0.407 -8.310 4.698 1.00 92.06 199 HIS A N 1
ATOM 1608 C CA . HIS A 1 199 ? 0.236 -9.714 4.344 1.00 92.06 199 HIS A CA 1
ATOM 1609 C C . HIS A 1 199 ? 0.476 -9.906 2.826 1.00 92.06 199 HIS A C 1
ATOM 1611 O O . HIS A 1 199 ? -0.065 -9.156 2.013 1.00 92.06 199 HIS A O 1
ATOM 1617 N N . PRO A 1 200 ? 1.204 -10.954 2.384 1.00 87.50 200 PRO A N 1
ATOM 1618 C CA . PRO A 1 200 ? 1.450 -11.244 0.970 1.00 87.50 200 PRO A CA 1
ATOM 1619 C C . PRO A 1 200 ? 0.207 -11.377 0.081 1.00 87.50 200 PRO A C 1
ATOM 1621 O O . PRO A 1 200 ? 0.319 -11.236 -1.129 1.00 87.50 200 PRO A O 1
ATOM 1624 N N . ARG A 1 201 ? -0.974 -11.670 0.641 1.00 89.12 201 ARG A N 1
ATOM 1625 C CA . ARG A 1 201 ? -2.236 -11.790 -0.106 1.00 89.12 201 ARG A CA 1
ATOM 1626 C C . ARG A 1 201 ? -3.028 -10.480 -0.148 1.00 89.12 201 ARG A C 1
ATOM 1628 O O . ARG A 1 201 ? -4.064 -10.429 -0.810 1.00 89.12 201 ARG A O 1
ATOM 1635 N N . THR A 1 202 ? -2.555 -9.438 0.534 1.00 92.31 202 THR A N 1
ATOM 1636 C CA . THR A 1 202 ? -3.136 -8.097 0.469 1.00 92.31 202 THR A CA 1
ATOM 1637 C C . THR A 1 202 ? -3.050 -7.574 -0.963 1.00 92.31 202 THR A C 1
ATOM 1639 O O . THR A 1 202 ? -2.019 -7.681 -1.627 1.00 92.31 202 THR A O 1
ATOM 1642 N N . ARG A 1 203 ? -4.159 -7.031 -1.464 1.00 91.56 203 ARG A N 1
ATOM 1643 C CA . ARG A 1 203 ? -4.292 -6.538 -2.834 1.00 91.56 203 ARG A CA 1
ATOM 1644 C C . ARG A 1 203 ? -3.839 -5.089 -2.927 1.00 91.56 203 ARG A C 1
ATOM 1646 O O . ARG A 1 203 ? -4.212 -4.255 -2.108 1.00 91.56 203 ARG A O 1
ATOM 1653 N N . MET A 1 204 ? -3.050 -4.803 -3.958 1.00 90.38 204 MET A N 1
ATOM 1654 C CA . MET A 1 204 ? -2.641 -3.444 -4.290 1.00 90.38 204 MET A CA 1
ATOM 1655 C C . MET A 1 204 ? -3.851 -2.647 -4.795 1.00 90.38 204 MET A C 1
ATOM 1657 O O . MET A 1 204 ? -4.512 -3.117 -5.728 1.00 90.38 204 MET A O 1
ATOM 1661 N N . PRO A 1 205 ? -4.112 -1.441 -4.258 1.00 91.56 205 PRO A N 1
ATOM 1662 C CA . PRO A 1 205 ? -5.149 -0.574 -4.787 1.00 91.56 205 PRO A CA 1
ATOM 1663 C C . PRO A 1 205 ? -4.934 -0.248 -6.265 1.00 91.56 205 PRO A C 1
ATOM 1665 O O . PRO A 1 205 ? -3.883 0.277 -6.643 1.00 91.56 205 PRO A O 1
ATOM 1668 N N . ALA A 1 206 ? -5.933 -0.517 -7.109 1.00 86.56 206 ALA A N 1
ATOM 1669 C CA . ALA A 1 206 ? -5.788 -0.397 -8.567 1.00 86.56 206 ALA A CA 1
ATOM 1670 C C . ALA A 1 206 ? -5.393 1.028 -8.998 1.00 86.56 206 ALA A C 1
ATOM 1672 O O . ALA A 1 206 ? -4.558 1.215 -9.884 1.00 86.56 206 ALA A O 1
ATOM 1673 N N . ARG A 1 207 ? -5.914 2.040 -8.291 1.00 88.19 207 ARG A N 1
ATOM 1674 C CA . ARG A 1 207 ? -5.601 3.461 -8.514 1.00 88.19 207 ARG A CA 1
ATOM 1675 C C . ARG A 1 207 ? -4.120 3.816 -8.339 1.00 88.19 207 ARG A C 1
ATOM 1677 O O . ARG A 1 207 ? -3.665 4.801 -8.913 1.00 88.19 207 ARG A O 1
ATOM 1684 N N . LEU A 1 208 ? -3.370 3.035 -7.557 1.00 91.88 208 LEU A N 1
ATOM 1685 C CA . LEU A 1 208 ? -1.931 3.235 -7.351 1.00 91.88 208 LEU A CA 1
ATOM 1686 C C . LEU A 1 208 ? -1.085 2.565 -8.438 1.00 91.88 208 LEU A C 1
ATOM 1688 O O . LEU A 1 208 ? 0.103 2.855 -8.542 1.00 91.88 208 LEU A O 1
ATOM 1692 N N . LEU A 1 209 ? -1.674 1.693 -9.257 1.00 89.19 209 LEU A N 1
ATOM 1693 C CA . LEU A 1 209 ? -0.963 0.968 -10.308 1.00 89.19 209 LEU A CA 1
ATOM 1694 C C . LEU A 1 209 ? -1.043 1.649 -11.658 1.00 89.19 209 LEU A C 1
ATOM 1696 O O . LEU A 1 209 ? -0.086 1.586 -12.425 1.00 89.19 209 LEU A O 1
ATOM 1700 N N . THR A 1 210 ? -2.171 2.267 -11.982 1.00 90.06 210 THR A N 1
ATOM 1701 C CA . THR A 1 210 ? -2.376 2.846 -13.312 1.00 90.06 210 THR A CA 1
ATOM 1702 C C . THR A 1 210 ? -1.918 4.296 -13.398 1.00 90.06 210 THR A C 1
ATOM 1704 O O . THR A 1 210 ? -1.751 4.797 -14.500 1.00 90.06 210 THR A O 1
ATOM 1707 N N . GLY A 1 211 ? -1.706 4.989 -12.277 1.00 87.19 211 GLY A N 1
ATOM 1708 C CA . GLY A 1 211 ? -1.418 6.424 -12.283 1.00 87.19 211 GLY A CA 1
ATOM 1709 C C . GLY A 1 211 ? -2.583 7.273 -12.838 1.00 87.19 211 GLY A C 1
ATOM 1710 O O . GLY A 1 211 ? -3.677 6.744 -13.068 1.00 87.19 211 GLY A O 1
ATOM 1711 N N . PRO A 1 212 ? -2.381 8.589 -13.049 1.00 89.25 212 PRO A N 1
ATOM 1712 C CA . PRO A 1 212 ? -1.151 9.339 -12.777 1.00 89.25 212 PRO A CA 1
ATOM 1713 C C . PRO A 1 212 ? -0.812 9.392 -11.278 1.00 89.25 212 PRO A C 1
ATOM 1715 O O . PRO A 1 212 ? -1.707 9.347 -10.427 1.00 89.25 212 PRO A O 1
ATOM 1718 N N . TRP A 1 213 ? 0.485 9.481 -10.972 1.00 93.00 213 TRP A N 1
ATOM 1719 C CA . TRP A 1 213 ? 1.011 9.544 -9.607 1.00 93.00 213 TRP A CA 1
ATOM 1720 C C . TRP A 1 213 ? 1.343 10.985 -9.233 1.00 93.00 213 TRP A C 1
ATOM 1722 O O . TRP A 1 213 ? 2.291 11.568 -9.754 1.00 93.00 213 TRP A O 1
ATOM 1732 N N . ASP A 1 214 ? 0.546 11.542 -8.330 1.00 93.69 214 ASP A N 1
ATOM 1733 C CA . ASP A 1 214 ? 0.961 12.676 -7.508 1.00 93.69 214 ASP A CA 1
ATOM 1734 C C . ASP A 1 214 ? 1.908 12.187 -6.390 1.00 93.69 214 ASP A C 1
ATOM 1736 O O . ASP A 1 214 ? 2.176 10.986 -6.263 1.00 93.69 214 ASP A O 1
ATOM 1740 N N . ASP A 1 215 ? 2.451 13.115 -5.597 1.00 95.38 215 ASP A N 1
ATOM 1741 C CA . ASP A 1 215 ? 3.407 12.786 -4.530 1.00 95.38 215 ASP A CA 1
ATOM 1742 C C . ASP A 1 215 ? 2.810 11.816 -3.491 1.00 95.38 215 ASP A C 1
ATOM 1744 O O . ASP A 1 215 ? 3.478 10.868 -3.076 1.00 95.38 215 ASP A O 1
ATOM 1748 N N . GLU A 1 216 ? 1.529 11.971 -3.137 1.00 96.31 216 GLU A N 1
ATOM 1749 C CA . GLU A 1 216 ? 0.840 11.089 -2.183 1.00 96.31 216 GLU A CA 1
ATOM 1750 C C . GLU A 1 216 ? 0.745 9.656 -2.715 1.00 96.31 216 GLU A C 1
ATOM 1752 O O . GLU A 1 216 ? 1.159 8.705 -2.038 1.00 96.31 216 GLU A O 1
ATOM 1757 N N . LYS A 1 217 ? 0.283 9.494 -3.960 1.00 95.38 217 LYS A N 1
ATOM 1758 C CA . LYS A 1 217 ? 0.153 8.178 -4.590 1.00 95.38 217 LYS A CA 1
ATOM 1759 C C . LYS A 1 217 ? 1.505 7.522 -4.784 1.00 95.38 217 LYS A C 1
ATOM 1761 O O . LYS A 1 217 ? 1.614 6.309 -4.615 1.00 95.38 217 LYS A O 1
ATOM 1766 N N . LEU A 1 218 ? 2.532 8.295 -5.137 1.00 95.38 218 LEU A N 1
ATOM 1767 C CA . LEU A 1 218 ? 3.886 7.781 -5.317 1.00 95.38 218 LEU A CA 1
ATOM 1768 C C . LEU A 1 218 ? 4.466 7.277 -3.990 1.00 95.38 218 LEU A C 1
ATOM 1770 O O . LEU A 1 218 ? 4.986 6.161 -3.931 1.00 95.38 218 LEU A O 1
ATOM 1774 N N . ARG A 1 219 ? 4.306 8.050 -2.911 1.00 97.38 219 ARG A N 1
ATOM 1775 C CA . ARG A 1 219 ? 4.724 7.665 -1.556 1.00 97.38 219 ARG A CA 1
ATOM 1776 C C . ARG A 1 219 ? 3.985 6.425 -1.058 1.00 97.38 219 ARG A C 1
ATOM 1778 O O . ARG A 1 219 ? 4.614 5.531 -0.494 1.00 97.38 219 ARG A O 1
ATOM 1785 N N . ARG A 1 220 ? 2.678 6.312 -1.312 1.00 96.44 220 ARG A N 1
ATOM 1786 C CA . ARG A 1 220 ? 1.896 5.108 -0.973 1.00 96.44 220 ARG A CA 1
ATOM 1787 C C . ARG A 1 220 ? 2.275 3.893 -1.794 1.00 96.44 220 ARG A C 1
ATOM 1789 O O . ARG A 1 220 ? 2.408 2.806 -1.236 1.00 96.44 220 ARG A O 1
ATOM 1796 N N . LEU A 1 221 ? 2.456 4.063 -3.100 1.00 94.69 221 LEU A N 1
ATOM 1797 C CA . LEU A 1 221 ? 2.927 2.999 -3.980 1.00 94.69 221 LEU A CA 1
ATOM 1798 C C . LEU A 1 221 ? 4.281 2.472 -3.493 1.00 94.69 221 LEU A C 1
ATOM 1800 O O . LEU A 1 221 ? 4.478 1.258 -3.396 1.00 94.69 221 LEU A O 1
ATOM 1804 N N . PHE A 1 222 ? 5.191 3.381 -3.144 1.00 94.12 222 PHE A N 1
ATOM 1805 C CA . PHE A 1 222 ? 6.473 3.030 -2.553 1.00 94.12 222 PHE A CA 1
ATOM 1806 C C . PHE A 1 222 ? 6.303 2.302 -1.216 1.00 94.12 222 PHE A C 1
ATOM 1808 O O . PHE A 1 222 ? 6.865 1.221 -1.056 1.00 94.12 222 PHE A O 1
ATOM 1815 N N . TRP A 1 223 ? 5.488 2.826 -0.291 1.00 95.69 223 TRP A N 1
ATOM 1816 C CA . TRP A 1 223 ? 5.235 2.179 0.999 1.00 95.69 223 TRP A CA 1
ATOM 1817 C C . TRP A 1 223 ? 4.719 0.750 0.827 1.00 95.69 223 TRP A C 1
ATOM 1819 O O . TRP A 1 223 ? 5.270 -0.152 1.443 1.00 95.69 223 TRP A O 1
ATOM 1829 N N . LEU A 1 224 ? 3.731 0.521 -0.044 1.00 93.88 224 LEU A N 1
ATOM 1830 C CA . LEU A 1 224 ? 3.148 -0.806 -0.278 1.00 93.88 224 LEU A CA 1
ATOM 1831 C C . LEU A 1 224 ? 4.148 -1.775 -0.913 1.00 93.88 224 LEU A C 1
ATOM 1833 O O . LEU A 1 224 ? 4.241 -2.937 -0.513 1.00 93.88 224 LEU A O 1
ATOM 1837 N N . THR A 1 225 ? 4.933 -1.291 -1.875 1.00 90.12 225 THR A N 1
ATOM 1838 C CA . THR A 1 225 ? 5.989 -2.089 -2.510 1.00 90.12 225 THR A CA 1
ATOM 1839 C C . THR A 1 225 ? 7.057 -2.476 -1.489 1.00 90.12 225 THR A C 1
ATOM 1841 O O . THR A 1 225 ? 7.417 -3.652 -1.396 1.00 90.12 225 THR A O 1
ATOM 1844 N N . ARG A 1 226 ? 7.530 -1.509 -0.691 1.00 90.00 226 ARG A N 1
ATOM 1845 C CA . ARG A 1 226 ? 8.479 -1.722 0.408 1.00 90.00 226 ARG A CA 1
ATOM 1846 C C . ARG A 1 226 ? 7.890 -2.653 1.463 1.00 90.00 226 ARG A C 1
ATOM 1848 O O . ARG A 1 226 ? 8.597 -3.526 1.932 1.00 90.00 226 ARG A O 1
ATOM 1855 N N . ALA A 1 227 ? 6.606 -2.542 1.781 1.00 90.62 227 ALA A N 1
ATOM 1856 C CA . ALA A 1 227 ? 5.914 -3.373 2.763 1.00 90.62 227 ALA A CA 1
ATOM 1857 C C . ALA A 1 227 ? 5.806 -4.855 2.365 1.00 90.62 227 ALA A C 1
ATOM 1859 O O . ALA A 1 227 ? 5.407 -5.673 3.190 1.00 90.62 227 ALA A O 1
ATOM 1860 N N . GLY A 1 228 ? 6.169 -5.213 1.130 1.00 85.88 228 GLY A N 1
ATOM 1861 C CA . GLY A 1 228 ? 6.205 -6.602 0.682 1.00 85.88 228 GLY A CA 1
ATOM 1862 C C . GLY A 1 228 ? 4.953 -7.059 -0.052 1.00 85.88 228 GLY A C 1
ATOM 1863 O O . GLY A 1 228 ? 4.822 -8.260 -0.297 1.00 85.88 228 GLY A O 1
ATOM 1864 N N . ILE A 1 229 ? 4.070 -6.137 -0.456 1.00 87.06 229 ILE A N 1
ATOM 1865 C CA . ILE A 1 229 ? 2.864 -6.503 -1.198 1.00 87.06 229 ILE A CA 1
ATOM 1866 C C . ILE A 1 229 ? 3.232 -7.305 -2.451 1.00 87.06 229 ILE A C 1
ATOM 1868 O O . ILE A 1 229 ? 4.147 -6.958 -3.215 1.00 87.06 229 ILE A O 1
ATOM 1872 N N . HIS A 1 230 ? 2.549 -8.426 -2.655 1.00 78.31 230 HIS A N 1
ATOM 1873 C CA 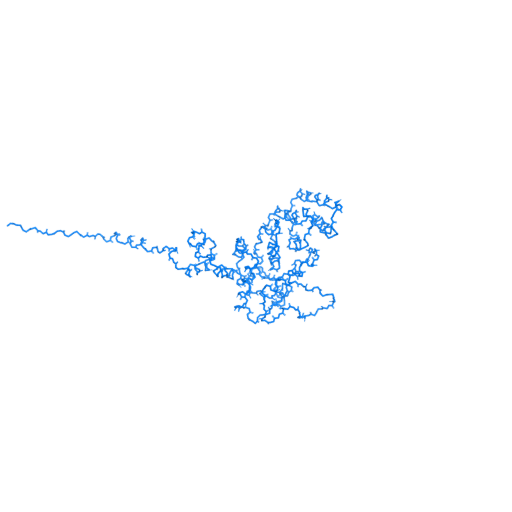. HIS A 1 230 ? 2.707 -9.177 -3.886 1.00 78.31 230 HIS A CA 1
ATOM 1874 C C . HIS A 1 230 ? 1.813 -8.562 -4.956 1.00 78.31 230 HIS A C 1
ATOM 1876 O O . HIS A 1 230 ? 0.594 -8.474 -4.816 1.00 78.31 230 HIS A O 1
ATOM 1882 N N . MET A 1 231 ? 2.450 -8.137 -6.043 1.00 76.00 231 MET A N 1
ATOM 1883 C CA . MET A 1 231 ? 1.740 -7.804 -7.267 1.00 76.00 231 MET A CA 1
ATOM 1884 C C . MET A 1 231 ? 1.168 -9.111 -7.813 1.00 76.00 231 MET A C 1
ATOM 1886 O O . MET A 1 231 ? 1.905 -10.071 -8.021 1.00 76.00 231 MET A O 1
ATOM 1890 N N . ASN A 1 232 ? -0.154 -9.169 -7.886 1.00 64.62 232 ASN A N 1
ATOM 1891 C CA . ASN A 1 232 ? -0.922 -10.404 -7.944 1.00 64.62 232 ASN A CA 1
ATOM 1892 C C . ASN A 1 232 ? -1.147 -10.879 -9.389 1.00 64.62 232 ASN A C 1
ATOM 1894 O O . ASN A 1 232 ? -1.438 -10.053 -10.255 1.00 64.62 232 ASN A O 1
ATOM 1898 N N . ASP A 1 233 ? -1.122 -12.193 -9.617 1.00 63.72 233 ASP A N 1
ATOM 1899 C CA . ASP A 1 233 ? -1.462 -12.821 -10.903 1.00 63.72 233 ASP A CA 1
ATOM 1900 C C . ASP A 1 233 ? -2.947 -12.640 -11.270 1.00 63.72 233 ASP A C 1
ATOM 1902 O O . ASP A 1 233 ? -3.311 -12.673 -12.441 1.00 63.72 233 ASP A O 1
ATOM 1906 N N . TYR A 1 234 ? -3.824 -12.368 -10.293 1.00 70.69 234 TYR A N 1
ATOM 1907 C CA . TYR A 1 234 ? -5.252 -12.115 -10.550 1.00 70.69 234 TYR A CA 1
ATOM 1908 C C . TYR A 1 234 ? -5.550 -10.725 -11.137 1.00 70.69 234 TYR A C 1
ATOM 1910 O O . TYR A 1 234 ? -6.716 -10.355 -11.286 1.00 70.69 234 TYR A O 1
ATOM 1918 N N . MET A 1 235 ? -4.529 -9.916 -11.429 1.00 82.56 235 MET A N 1
ATOM 1919 C CA . MET A 1 235 ? -4.734 -8.614 -12.051 1.00 82.56 235 MET A CA 1
ATOM 1920 C C . MET A 1 235 ? -5.040 -8.758 -13.548 1.00 82.56 235 MET A C 1
ATOM 1922 O O . MET A 1 235 ? -4.230 -9.349 -14.270 1.00 82.56 235 MET A O 1
ATOM 1926 N N . PRO A 1 236 ? -6.135 -8.153 -14.055 1.00 89.12 236 PRO A N 1
ATOM 1927 C CA . PRO A 1 236 ? -6.408 -8.145 -15.487 1.00 89.12 236 PRO A CA 1
ATOM 1928 C C . PRO A 1 236 ? -5.208 -7.595 -16.267 1.00 89.12 236 PRO A C 1
ATOM 1930 O O . PRO A 1 236 ? -4.566 -6.622 -15.853 1.00 89.12 236 PRO A O 1
ATOM 1933 N N . TRP A 1 237 ? -4.870 -8.231 -17.389 1.00 90.06 237 TRP A N 1
ATOM 1934 C CA . TRP A 1 237 ? -3.735 -7.816 -18.220 1.00 90.06 237 TRP A CA 1
ATOM 1935 C C . TRP A 1 237 ? -3.904 -6.380 -18.738 1.00 90.06 237 TRP A C 1
ATOM 1937 O O . TRP A 1 237 ? -2.915 -5.681 -18.948 1.00 90.06 237 TRP A O 1
ATOM 1947 N N . GLU A 1 238 ? -5.144 -5.908 -18.872 1.00 91.38 238 GLU A N 1
ATOM 1948 C CA . GLU A 1 238 ? -5.494 -4.545 -19.259 1.00 91.38 238 GLU A CA 1
ATOM 1949 C C . GLU A 1 238 ? -4.951 -3.524 -18.256 1.00 91.38 238 GLU A C 1
ATOM 1951 O O . GLU A 1 238 ? -4.352 -2.528 -18.658 1.00 91.38 238 GLU A O 1
ATOM 1956 N N . VAL A 1 239 ? -5.092 -3.802 -16.955 1.00 89.94 239 VAL A N 1
ATOM 1957 C CA . VAL A 1 239 ? -4.571 -2.937 -15.885 1.00 89.94 239 VAL A CA 1
ATOM 1958 C C . VAL A 1 239 ? -3.045 -2.900 -15.950 1.00 89.94 239 VAL A C 1
ATOM 1960 O O . VAL A 1 239 ? -2.453 -1.827 -15.882 1.00 89.94 239 VAL A O 1
ATOM 1963 N N . ARG A 1 240 ? -2.402 -4.053 -16.178 1.00 89.00 240 ARG A N 1
ATOM 1964 C CA . ARG A 1 240 ? -0.937 -4.164 -16.299 1.00 89.00 240 ARG A CA 1
ATOM 1965 C C . ARG A 1 240 ? -0.389 -3.398 -17.502 1.00 89.00 240 ARG A C 1
ATOM 1967 O O . ARG A 1 240 ? 0.611 -2.689 -17.380 1.00 89.00 240 ARG A O 1
ATOM 1974 N N . LEU A 1 241 ? -1.054 -3.483 -18.654 1.00 90.25 241 LEU A N 1
ATOM 1975 C CA . LEU A 1 241 ? -0.665 -2.702 -19.828 1.00 90.25 241 LEU A CA 1
ATOM 1976 C C . LEU A 1 241 ? -0.964 -1.215 -19.670 1.00 90.25 241 LEU A C 1
ATOM 1978 O O . LEU A 1 241 ? -0.186 -0.402 -20.162 1.00 90.25 241 LEU A O 1
ATOM 1982 N N . GLN A 1 242 ? -2.040 -0.842 -18.979 1.00 91.88 242 GLN A N 1
ATOM 1983 C CA . GLN A 1 242 ? -2.307 0.558 -18.663 1.00 91.88 242 GLN A CA 1
ATOM 1984 C C . GLN A 1 242 ? -1.220 1.131 -17.743 1.00 91.88 242 GLN A C 1
ATOM 1986 O O . GLN A 1 242 ? -0.725 2.227 -17.997 1.00 91.88 242 GLN A O 1
ATOM 1991 N N .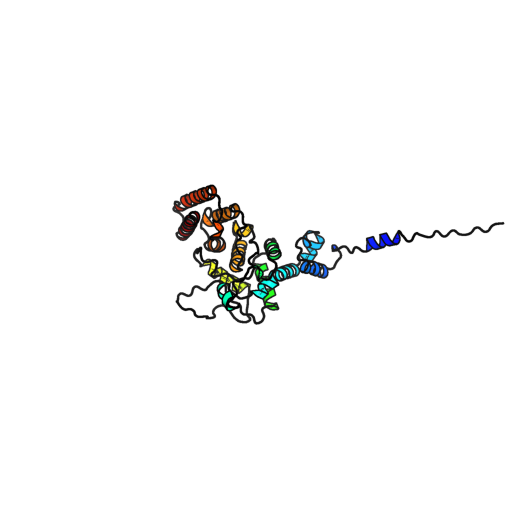 SER A 1 243 ? -0.788 0.373 -16.731 1.00 90.62 243 SER A N 1
ATOM 1992 C CA . SER A 1 243 ? 0.366 0.711 -15.892 1.00 90.62 243 SER A CA 1
ATOM 1993 C C . SER A 1 243 ? 1.639 0.915 -16.716 1.00 90.62 243 SER A C 1
ATOM 1995 O O . SER A 1 243 ? 2.345 1.901 -16.514 1.00 90.62 243 SER A O 1
ATOM 1997 N N . LEU A 1 244 ? 1.923 0.022 -17.673 1.00 90.31 244 LEU A N 1
ATOM 1998 C CA . LEU A 1 244 ? 3.058 0.154 -18.592 1.00 90.31 244 LEU A CA 1
ATOM 1999 C C . LEU A 1 244 ? 2.955 1.403 -19.469 1.00 90.31 244 LEU A C 1
ATOM 2001 O O . LEU A 1 244 ? 3.933 2.140 -19.614 1.00 90.31 244 LEU A O 1
ATOM 2005 N N . ASP A 1 245 ? 1.783 1.642 -20.054 1.00 91.75 245 ASP A N 1
ATOM 2006 C CA . ASP A 1 245 ? 1.561 2.783 -20.932 1.00 91.75 245 ASP A CA 1
ATOM 2007 C C . ASP A 1 245 ? 1.792 4.090 -20.167 1.00 91.75 245 ASP A C 1
ATOM 2009 O O . ASP A 1 245 ? 2.609 4.909 -20.583 1.00 91.75 245 ASP A O 1
ATOM 2013 N N . ASN A 1 246 ? 1.195 4.223 -18.983 1.00 93.06 246 ASN A N 1
ATOM 2014 C CA . ASN A 1 246 ? 1.277 5.440 -18.183 1.00 93.06 246 ASN A CA 1
ATOM 2015 C C . ASN A 1 246 ? 2.651 5.656 -17.532 1.00 93.06 246 ASN A C 1
ATOM 2017 O O . ASN A 1 246 ? 3.103 6.796 -17.451 1.00 93.06 246 ASN A O 1
ATOM 2021 N N . ALA A 1 247 ? 3.337 4.599 -17.084 1.00 90.62 247 ALA A N 1
ATOM 2022 C CA . ALA A 1 247 ? 4.645 4.730 -16.435 1.00 90.62 247 ALA A CA 1
ATOM 2023 C C . ALA A 1 247 ? 5.811 4.900 -17.416 1.00 90.62 247 ALA A C 1
ATOM 2025 O O . ALA A 1 247 ? 6.829 5.487 -17.051 1.00 90.62 247 ALA A O 1
ATOM 2026 N N . VAL A 1 248 ? 5.698 4.343 -18.627 1.00 89.81 248 VAL A N 1
ATOM 2027 C CA . VAL A 1 248 ? 6.841 4.193 -19.541 1.00 89.81 248 VAL A CA 1
ATOM 2028 C C . VAL A 1 248 ? 6.569 4.772 -20.923 1.00 89.81 248 VAL A C 1
ATOM 2030 O O . VAL A 1 248 ? 7.370 5.560 -21.420 1.00 89.81 248 VAL A O 1
ATOM 2033 N N . ILE A 1 249 ? 5.477 4.375 -21.576 1.00 90.38 249 ILE A N 1
ATOM 2034 C CA . ILE A 1 249 ? 5.269 4.673 -23.003 1.00 90.38 249 ILE A CA 1
ATOM 2035 C C . ILE A 1 249 ? 4.851 6.134 -23.205 1.00 90.38 249 ILE A C 1
ATOM 2037 O O . ILE A 1 249 ? 5.456 6.862 -23.998 1.00 90.38 249 ILE A O 1
ATOM 2041 N N . SER A 1 250 ? 3.810 6.537 -22.483 1.00 91.06 250 SER A N 1
ATOM 2042 C CA . SER A 1 250 ? 3.158 7.843 -22.562 1.00 91.06 250 SER A CA 1
ATOM 2043 C C . SER A 1 250 ? 3.781 8.864 -21.606 1.00 91.06 250 SER A C 1
ATOM 2045 O O . SER A 1 250 ? 3.565 10.063 -21.769 1.00 91.06 250 SER A O 1
ATOM 2047 N N . ALA A 1 251 ? 4.599 8.417 -20.646 1.00 89.44 251 ALA A N 1
ATOM 2048 C CA . ALA A 1 251 ? 5.341 9.301 -19.753 1.00 89.44 251 ALA A CA 1
ATOM 2049 C C . ALA A 1 251 ? 6.338 10.176 -20.546 1.00 89.44 251 ALA A C 1
ATOM 2051 O O . ALA A 1 251 ? 7.139 9.639 -21.326 1.00 89.44 251 ALA A O 1
ATOM 2052 N N . PRO A 1 252 ? 6.346 11.512 -20.352 1.00 87.25 252 PRO A N 1
ATOM 2053 C CA . PRO A 1 252 ? 7.370 12.387 -20.927 1.00 87.25 252 PRO A CA 1
ATOM 2054 C C . PRO A 1 252 ? 8.782 11.981 -20.489 1.00 87.25 252 PRO A C 1
ATOM 2056 O O . PRO A 1 252 ? 9.682 11.896 -21.326 1.00 87.25 252 PRO A O 1
ATOM 2059 N N . GLU A 1 253 ? 8.923 11.642 -19.208 1.00 87.62 253 GLU A N 1
ATOM 2060 C CA . GLU A 1 253 ? 10.123 11.080 -18.596 1.00 87.62 253 GLU A CA 1
ATOM 2061 C C . GLU A 1 253 ? 9.708 9.955 -17.625 1.00 87.62 253 GLU A C 1
ATOM 2063 O O . GLU A 1 253 ? 9.042 10.228 -16.623 1.00 87.62 253 GLU A O 1
ATOM 2068 N N . PRO A 1 254 ? 10.016 8.679 -17.929 1.00 88.50 254 PRO A N 1
ATOM 2069 C CA . PRO A 1 254 ? 9.675 7.554 -17.064 1.00 88.50 254 PRO A CA 1
ATOM 2070 C C . PRO A 1 254 ? 10.354 7.650 -15.694 1.00 88.50 254 PRO A C 1
ATOM 2072 O O . PRO A 1 254 ? 11.578 7.735 -15.598 1.00 88.50 254 PRO A O 1
ATOM 2075 N N . SER A 1 255 ? 9.565 7.560 -14.622 1.00 88.56 255 SER A N 1
ATOM 2076 C CA . SER A 1 255 ? 10.088 7.548 -13.253 1.00 88.56 255 SER A CA 1
ATOM 2077 C C . SER A 1 255 ? 10.721 6.196 -12.923 1.00 88.56 255 SER A C 1
ATOM 2079 O O . SER A 1 255 ? 10.044 5.163 -12.915 1.00 88.56 255 SER A O 1
ATOM 2081 N N . ALA A 1 256 ? 12.014 6.203 -12.588 1.00 87.38 256 ALA A N 1
ATOM 2082 C CA . ALA A 1 256 ? 12.724 5.011 -12.133 1.00 87.38 256 ALA A CA 1
ATOM 2083 C C . ALA A 1 256 ? 12.071 4.389 -10.890 1.00 87.38 256 ALA A C 1
ATOM 2085 O O . ALA A 1 256 ? 11.984 3.166 -10.800 1.00 87.38 256 ALA A O 1
ATOM 2086 N N . LEU A 1 257 ? 11.562 5.214 -9.968 1.00 89.19 257 LEU A N 1
ATOM 2087 C CA . LEU A 1 257 ? 10.866 4.746 -8.772 1.00 89.19 257 LEU A CA 1
ATOM 2088 C C . LEU A 1 257 ? 9.577 4.003 -9.128 1.00 89.19 257 LEU A C 1
ATOM 2090 O O . LEU A 1 257 ? 9.369 2.887 -8.660 1.00 89.19 257 LEU A O 1
ATOM 2094 N N . VAL A 1 258 ? 8.737 4.585 -9.990 1.00 91.12 258 VAL A N 1
ATOM 2095 C CA . VAL A 1 258 ? 7.496 3.934 -10.439 1.00 91.12 258 VAL A CA 1
ATOM 2096 C C . VAL A 1 258 ? 7.822 2.599 -11.100 1.00 91.12 258 VAL A C 1
ATOM 2098 O O . VAL A 1 258 ? 7.250 1.579 -10.725 1.00 91.12 258 VAL A O 1
ATOM 2101 N N . VAL A 1 259 ? 8.796 2.587 -12.015 1.00 88.06 259 VAL A N 1
ATOM 2102 C CA . VAL A 1 259 ? 9.266 1.367 -12.684 1.00 88.06 259 VAL A CA 1
ATOM 2103 C C . VAL A 1 259 ? 9.740 0.327 -11.668 1.00 88.06 259 VAL A C 1
ATOM 2105 O O . VAL A 1 259 ? 9.345 -0.829 -11.765 1.00 88.06 259 VAL A O 1
ATOM 2108 N N . ASN A 1 260 ? 10.518 0.725 -10.661 1.00 86.19 260 ASN A N 1
ATOM 2109 C CA . ASN A 1 260 ? 10.997 -0.172 -9.608 1.00 86.19 260 ASN A CA 1
ATOM 2110 C C . ASN A 1 260 ? 9.873 -0.718 -8.723 1.00 86.19 260 ASN A C 1
ATOM 2112 O O . ASN A 1 260 ? 10.017 -1.813 -8.186 1.00 86.19 260 ASN A O 1
ATOM 2116 N N . CYS A 1 261 ? 8.778 0.024 -8.558 1.00 87.94 261 CYS A N 1
ATOM 2117 C CA . CYS A 1 261 ? 7.628 -0.413 -7.776 1.00 87.94 261 CYS A CA 1
ATOM 2118 C C . CYS A 1 261 ? 6.718 -1.374 -8.549 1.00 87.94 261 CYS A C 1
ATOM 2120 O O . CYS A 1 261 ? 6.270 -2.371 -7.984 1.00 87.94 261 CYS A O 1
ATOM 2122 N N . ILE A 1 262 ? 6.445 -1.093 -9.830 1.00 86.62 262 ILE A N 1
ATOM 2123 C CA . ILE A 1 262 ? 5.400 -1.798 -10.593 1.00 86.62 262 ILE A CA 1
ATOM 2124 C C . ILE A 1 262 ? 5.915 -2.724 -11.692 1.00 86.62 262 ILE A C 1
ATOM 2126 O O . ILE A 1 262 ? 5.184 -3.612 -12.108 1.00 86.62 262 ILE A O 1
ATOM 2130 N N . MET A 1 263 ? 7.137 -2.564 -12.194 1.00 80.81 263 MET A N 1
ATOM 2131 C CA . MET A 1 263 ? 7.597 -3.381 -13.320 1.00 80.81 263 MET A CA 1
ATOM 2132 C C . MET A 1 263 ? 8.311 -4.632 -12.815 1.00 80.81 263 MET A C 1
ATOM 2134 O O . MET A 1 263 ? 9.341 -4.552 -12.148 1.00 80.81 263 MET A O 1
ATOM 2138 N N . GLY A 1 264 ? 7.770 -5.800 -13.160 1.00 77.19 264 GLY A N 1
ATOM 2139 C CA . GLY A 1 264 ? 8.351 -7.106 -12.850 1.00 77.19 264 GLY A CA 1
ATOM 2140 C C . GLY A 1 264 ? 7.979 -8.159 -13.894 1.00 77.19 264 GLY A C 1
ATOM 2141 O O . GLY A 1 264 ? 7.371 -7.845 -14.918 1.00 77.19 264 GLY A O 1
ATOM 2142 N N . SER A 1 265 ? 8.364 -9.421 -13.667 1.00 71.31 265 SER A N 1
ATOM 2143 C CA . SER A 1 265 ? 8.010 -10.553 -14.555 1.00 71.31 265 SER A CA 1
ATOM 2144 C C . SER A 1 265 ? 6.502 -10.682 -14.741 1.00 71.31 265 SER A C 1
ATOM 2146 O O . SER A 1 265 ? 6.020 -10.909 -15.846 1.00 71.31 265 SER A O 1
ATOM 2148 N N . TRP A 1 266 ? 5.762 -10.424 -13.668 1.00 76.69 266 TRP A N 1
ATOM 2149 C CA . TRP A 1 266 ? 4.308 -10.443 -13.625 1.00 76.69 266 TRP A CA 1
ATOM 2150 C C . TRP A 1 266 ? 3.639 -9.425 -14.566 1.00 76.69 266 TRP A C 1
ATOM 2152 O O . TRP A 1 266 ? 2.503 -9.644 -14.967 1.00 76.69 266 TRP A O 1
ATOM 2162 N N . THR A 1 267 ? 4.298 -8.323 -14.951 1.00 78.62 267 THR A N 1
ATOM 2163 C CA . THR A 1 267 ? 3.683 -7.276 -15.792 1.00 78.62 267 THR A CA 1
ATOM 2164 C C . THR A 1 267 ? 3.325 -7.792 -17.191 1.00 78.62 267 THR A C 1
ATOM 2166 O O . THR A 1 267 ? 2.387 -7.294 -17.810 1.00 78.62 267 THR A O 1
ATOM 2169 N N . PHE A 1 268 ? 4.054 -8.799 -17.679 1.00 78.38 268 PHE A N 1
ATOM 2170 C CA . PHE A 1 268 ? 3.954 -9.298 -19.054 1.00 78.38 268 PHE A CA 1
ATOM 2171 C C . PHE A 1 268 ? 3.355 -10.707 -19.158 1.00 78.38 268 PHE A C 1
ATOM 2173 O O . PHE A 1 268 ? 3.107 -11.181 -20.263 1.00 78.38 268 PHE A O 1
ATOM 2180 N N . ALA A 1 269 ? 3.092 -11.366 -18.026 1.00 81.44 269 ALA A N 1
ATOM 2181 C CA . ALA A 1 269 ? 2.521 -12.710 -18.002 1.00 81.44 269 ALA A CA 1
ATOM 2182 C C . ALA A 1 269 ? 1.090 -12.727 -18.568 1.00 81.44 269 ALA A C 1
ATOM 2184 O O . ALA A 1 269 ? 0.280 -11.866 -18.229 1.00 81.44 269 ALA A O 1
ATOM 2185 N N . ASP A 1 270 ? 0.763 -13.713 -19.403 1.00 84.69 270 ASP A N 1
ATOM 2186 C CA . ASP A 1 270 ? -0.591 -13.949 -19.935 1.00 84.69 270 ASP A CA 1
ATOM 2187 C C . ASP A 1 270 ? -1.216 -12.762 -20.697 1.00 84.69 270 ASP A C 1
ATOM 2189 O O . ASP A 1 270 ? -2.437 -12.620 -20.771 1.00 84.69 270 ASP A O 1
ATOM 2193 N N . VAL A 1 271 ? -0.388 -11.886 -21.279 1.00 87.81 271 VAL A N 1
ATOM 2194 C CA . VAL A 1 271 ? -0.867 -10.782 -22.122 1.00 87.81 271 VAL A CA 1
ATOM 2195 C C . VAL A 1 271 ? -1.156 -11.298 -23.543 1.00 87.81 271 VAL A C 1
ATOM 2197 O O . VAL A 1 271 ? -0.287 -11.932 -24.152 1.00 87.81 271 VAL 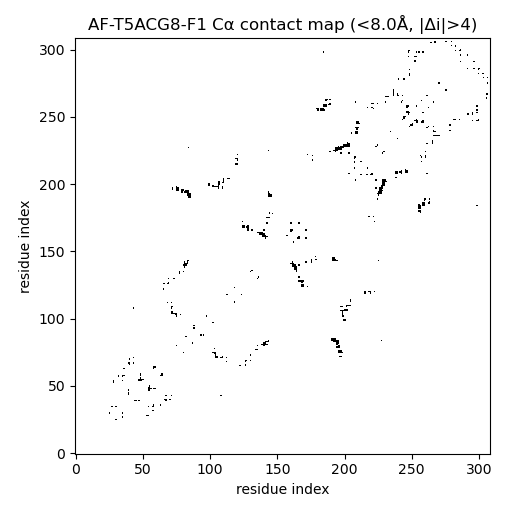A O 1
ATOM 2200 N N . PRO A 1 272 ? -2.331 -11.001 -24.136 1.00 92.62 272 PRO A N 1
ATOM 2201 C CA . PRO A 1 272 ? -2.643 -11.383 -25.512 1.00 92.62 272 PRO A CA 1
ATOM 2202 C C . PRO A 1 272 ? -1.610 -10.880 -26.532 1.00 92.62 272 PRO A C 1
ATOM 2204 O O . PRO A 1 272 ? -1.142 -9.738 -26.472 1.00 92.62 272 PRO A O 1
ATOM 2207 N N . ARG A 1 273 ? -1.269 -11.722 -27.518 1.00 90.81 273 ARG A N 1
ATOM 2208 C CA . ARG A 1 273 ? -0.210 -11.439 -28.513 1.00 90.81 273 ARG A CA 1
ATOM 2209 C C . ARG A 1 273 ? -0.443 -10.152 -29.304 1.00 90.81 273 ARG A C 1
ATOM 2211 O O . ARG A 1 273 ? 0.505 -9.436 -29.631 1.00 90.81 273 ARG A O 1
ATOM 2218 N N . ASP A 1 274 ? -1.693 -9.853 -29.633 1.00 93.00 274 ASP A N 1
ATOM 2219 C CA . ASP A 1 274 ? -2.075 -8.632 -30.340 1.00 93.00 274 ASP A CA 1
ATOM 2220 C C . ASP A 1 274 ? -1.821 -7.388 -29.473 1.00 93.00 274 ASP A C 1
ATOM 2222 O O . ASP A 1 274 ? -1.304 -6.381 -29.964 1.00 93.00 274 ASP A O 1
ATOM 2226 N N . ALA A 1 275 ? -2.105 -7.470 -28.172 1.00 92.44 275 ALA A N 1
ATOM 2227 C CA . ALA A 1 275 ? -1.850 -6.398 -27.221 1.00 92.44 275 ALA A CA 1
ATOM 2228 C C . ALA A 1 275 ? -0.345 -6.164 -27.010 1.00 92.44 275 ALA A C 1
ATOM 2230 O O . ALA A 1 275 ? 0.101 -5.015 -27.055 1.00 92.44 275 ALA A O 1
ATOM 2231 N N . VAL A 1 276 ? 0.447 -7.238 -26.899 1.00 90.38 276 VAL A N 1
ATOM 2232 C CA . VAL A 1 276 ? 1.921 -7.180 -26.875 1.00 90.38 276 VAL A CA 1
ATOM 2233 C C . VAL A 1 276 ? 2.464 -6.495 -28.131 1.00 90.38 276 VAL A C 1
ATOM 2235 O O . VAL A 1 276 ? 3.285 -5.582 -28.042 1.00 90.38 276 VAL A O 1
ATOM 2238 N N . THR A 1 277 ? 1.961 -6.876 -29.309 1.00 91.81 277 THR A N 1
ATOM 2239 C CA . THR A 1 277 ? 2.388 -6.300 -30.595 1.00 91.81 277 THR A CA 1
ATOM 2240 C C . THR A 1 277 ? 2.109 -4.797 -30.657 1.00 91.81 277 THR A C 1
ATOM 2242 O O . THR A 1 277 ? 2.973 -4.018 -31.067 1.00 91.81 277 THR A O 1
ATOM 2245 N N . ARG A 1 278 ? 0.930 -4.359 -30.191 1.00 92.75 278 ARG A N 1
ATOM 2246 C CA . ARG A 1 278 ? 0.584 -2.931 -30.105 1.00 92.75 278 ARG A CA 1
ATOM 2247 C C . ARG A 1 278 ? 1.489 -2.176 -29.134 1.00 92.75 278 ARG A C 1
ATOM 2249 O O . ARG A 1 278 ? 1.970 -1.097 -29.477 1.00 92.75 278 ARG A O 1
ATOM 2256 N N . ALA A 1 279 ? 1.729 -2.723 -27.942 1.00 91.62 279 ALA A N 1
ATOM 2257 C CA . ALA A 1 279 ? 2.607 -2.106 -26.947 1.00 91.62 279 ALA A CA 1
ATOM 2258 C C . ALA A 1 279 ? 4.038 -1.950 -27.485 1.00 91.62 279 ALA A C 1
ATOM 2260 O O . ALA A 1 279 ? 4.633 -0.878 -27.376 1.00 91.62 279 ALA A O 1
ATOM 2261 N N . ARG A 1 280 ? 4.551 -2.980 -28.164 1.00 91.56 280 ARG A N 1
ATOM 2262 C CA . ARG A 1 280 ? 5.867 -2.963 -28.808 1.00 91.56 280 ARG A CA 1
ATOM 2263 C C . ARG A 1 280 ? 5.989 -1.867 -29.863 1.00 91.56 280 ARG A C 1
ATOM 2265 O O . ARG A 1 280 ? 6.918 -1.068 -29.801 1.00 91.56 280 ARG A O 1
ATOM 2272 N N . ALA A 1 281 ? 5.014 -1.766 -30.766 1.00 92.75 281 ALA A N 1
ATOM 2273 C CA . ALA A 1 281 ? 5.006 -0.723 -31.791 1.00 92.75 281 ALA A CA 1
ATOM 2274 C C . ALA A 1 281 ? 5.035 0.694 -31.185 1.00 92.75 281 ALA A C 1
ATOM 2276 O O . ALA A 1 281 ? 5.702 1.587 -31.714 1.00 92.75 281 ALA A O 1
ATOM 2277 N N . LYS A 1 282 ? 4.351 0.904 -30.050 1.00 93.50 282 LYS A N 1
ATOM 2278 C CA . LYS A 1 282 ? 4.402 2.177 -29.318 1.00 93.50 282 LYS A CA 1
ATOM 2279 C C . LYS A 1 282 ? 5.789 2.447 -28.721 1.00 93.50 282 LYS A C 1
ATOM 2281 O O . LYS A 1 282 ? 6.289 3.562 -28.864 1.00 93.50 282 LYS A O 1
ATOM 2286 N N . ILE A 1 283 ? 6.420 1.450 -28.095 1.00 91.69 283 ILE A N 1
ATOM 2287 C CA . ILE A 1 283 ? 7.773 1.579 -27.522 1.00 91.69 283 ILE A CA 1
ATOM 2288 C C . ILE A 1 283 ? 8.801 1.878 -28.619 1.00 91.69 283 ILE A C 1
ATOM 2290 O O . ILE A 1 283 ? 9.584 2.816 -28.477 1.00 91.69 283 ILE A O 1
ATOM 2294 N N . ASP A 1 284 ? 8.756 1.161 -29.744 1.00 91.19 284 ASP A N 1
ATOM 2295 C CA . ASP A 1 284 ? 9.656 1.387 -30.882 1.00 91.19 284 ASP A CA 1
ATOM 2296 C C . ASP A 1 284 ? 9.504 2.802 -31.454 1.00 91.19 284 ASP A C 1
ATOM 2298 O O . ASP A 1 284 ? 10.491 3.468 -31.776 1.00 91.19 284 ASP A O 1
ATOM 2302 N N . LYS A 1 285 ? 8.263 3.298 -31.548 1.00 91.31 285 LYS A N 1
ATOM 2303 C CA . LYS A 1 285 ? 7.994 4.684 -31.950 1.00 91.31 285 LYS A CA 1
ATOM 2304 C C . LYS A 1 285 ? 8.588 5.677 -30.949 1.00 91.31 285 LYS A C 1
ATOM 2306 O O . LYS A 1 285 ? 9.199 6.658 -31.365 1.00 91.31 285 LYS A O 1
ATOM 2311 N N . ARG A 1 286 ? 8.440 5.423 -29.645 1.00 88.69 286 ARG A N 1
ATOM 2312 C CA . ARG A 1 286 ? 8.958 6.290 -28.576 1.00 88.69 286 ARG A CA 1
ATOM 2313 C C . ARG A 1 286 ? 10.487 6.327 -28.546 1.00 88.69 286 ARG A C 1
ATOM 2315 O O . ARG A 1 286 ? 11.052 7.397 -28.353 1.00 88.69 286 ARG A O 1
ATOM 2322 N N . MET A 1 287 ? 11.145 5.199 -28.804 1.00 87.44 287 MET A N 1
ATOM 2323 C CA . MET A 1 287 ? 12.608 5.086 -28.872 1.00 87.44 287 MET A CA 1
ATOM 2324 C C . MET A 1 287 ? 13.236 5.929 -29.988 1.00 87.44 287 MET A C 1
ATOM 2326 O O . MET A 1 287 ? 14.367 6.387 -29.844 1.00 87.44 287 MET A O 1
ATOM 2330 N N . LYS A 1 288 ? 12.508 6.157 -31.088 1.00 87.56 288 LYS A N 1
ATOM 2331 C CA . LYS A 1 288 ? 12.961 6.990 -32.215 1.00 87.56 288 LYS A CA 1
ATOM 2332 C C . LYS A 1 288 ? 12.845 8.493 -31.949 1.00 87.56 288 LYS A C 1
ATOM 2334 O O . LYS A 1 288 ? 13.318 9.284 -32.756 1.00 87.56 288 LYS A O 1
ATOM 2339 N N . TRP A 1 289 ? 12.205 8.905 -30.855 1.00 84.00 289 TRP A N 1
ATOM 2340 C CA . TRP A 1 289 ? 12.035 10.320 -30.544 1.00 84.00 289 TRP A CA 1
ATOM 2341 C C . TRP A 1 289 ? 13.323 10.907 -29.941 1.00 84.00 289 TRP A C 1
ATOM 2343 O O . TRP A 1 289 ? 13.802 10.467 -28.895 1.00 84.00 289 TRP A O 1
ATOM 2353 N N . GLU A 1 290 ? 13.870 11.935 -30.593 1.00 69.38 290 GLU A N 1
ATOM 2354 C CA . GLU A 1 290 ? 15.174 12.537 -30.276 1.00 69.38 290 GLU A CA 1
ATOM 2355 C C . GLU A 1 290 ? 15.270 13.186 -28.880 1.00 69.38 290 GLU A C 1
ATOM 2357 O O . GLU A 1 290 ? 16.372 13.322 -28.354 1.00 69.38 290 GLU A O 1
ATOM 2362 N N . GLY A 1 291 ? 14.143 13.497 -28.225 1.00 75.06 291 GLY A N 1
ATOM 2363 C CA . GLY A 1 291 ? 14.106 14.171 -26.918 1.00 75.06 291 GLY A CA 1
ATOM 2364 C C . GLY A 1 291 ? 14.208 13.274 -25.675 1.00 75.06 291 GLY A C 1
ATOM 2365 O O . GLY A 1 291 ? 14.168 13.788 -24.562 1.00 75.06 291 GLY A O 1
ATOM 2366 N N . ALA A 1 292 ? 14.297 11.947 -25.813 1.00 78.81 292 ALA A N 1
ATOM 2367 C CA . ALA A 1 292 ? 14.326 11.051 -24.651 1.00 78.81 292 ALA A CA 1
ATOM 2368 C C . ALA A 1 292 ? 15.695 11.048 -23.942 1.00 78.81 292 ALA A C 1
ATOM 2370 O O . ALA A 1 292 ? 16.720 10.782 -24.583 1.00 78.81 292 ALA A O 1
ATOM 2371 N N . SER A 1 293 ? 15.698 11.252 -22.616 1.00 84.31 293 SER A N 1
ATOM 2372 C CA . SER A 1 293 ? 16.893 11.149 -21.766 1.00 84.31 293 SER A CA 1
ATOM 2373 C C . SER A 1 293 ? 17.513 9.743 -21.826 1.00 84.31 293 SER A C 1
ATOM 2375 O O . SER A 1 293 ? 16.856 8.759 -22.182 1.00 84.31 293 SER A O 1
ATOM 2377 N N . ARG A 1 294 ? 18.805 9.613 -21.482 1.00 83.38 294 ARG A N 1
ATOM 2378 C CA . ARG A 1 294 ? 19.496 8.307 -21.476 1.00 83.38 294 ARG A CA 1
ATOM 2379 C C . ARG A 1 294 ? 18.775 7.291 -20.586 1.00 83.38 294 ARG A C 1
ATOM 2381 O O . ARG A 1 294 ? 18.667 6.127 -20.960 1.00 83.38 294 ARG A O 1
ATOM 2388 N N . GLU A 1 295 ? 18.278 7.731 -19.435 1.00 81.38 295 GLU A N 1
ATOM 2389 C CA . GLU A 1 295 ? 17.537 6.884 -18.496 1.00 81.38 295 GLU A CA 1
ATOM 2390 C C . GLU A 1 295 ? 16.184 6.458 -19.070 1.00 81.38 295 GLU A C 1
ATOM 2392 O O . GLU A 1 295 ? 15.867 5.269 -19.047 1.00 81.38 295 GLU A O 1
ATOM 2397 N N . SER A 1 296 ? 15.459 7.381 -19.712 1.00 84.94 296 SER A N 1
ATOM 2398 C CA . SER A 1 296 ? 14.225 7.066 -20.443 1.00 84.94 296 SER A CA 1
ATOM 2399 C C . SER A 1 296 ? 14.448 5.975 -21.496 1.00 84.94 296 SER A C 1
ATOM 2401 O O . SER A 1 296 ? 13.690 5.008 -21.568 1.00 84.94 296 SER A O 1
ATOM 2403 N N . ARG A 1 297 ? 15.521 6.086 -22.294 1.00 87.00 297 ARG A N 1
ATOM 2404 C CA . ARG A 1 297 ? 15.867 5.084 -23.320 1.00 87.00 297 ARG A CA 1
ATOM 2405 C C . ARG A 1 297 ? 16.214 3.729 -22.715 1.00 87.00 297 ARG A C 1
ATOM 2407 O O . ARG A 1 297 ? 15.843 2.708 -23.285 1.00 87.00 297 ARG A O 1
ATOM 2414 N N . LEU A 1 298 ? 16.896 3.706 -21.567 1.00 85.94 298 LEU A N 1
ATOM 2415 C CA . LEU A 1 298 ? 17.168 2.461 -20.851 1.00 85.94 298 LEU A CA 1
ATOM 2416 C C . LEU A 1 298 ? 15.858 1.797 -20.427 1.00 85.94 298 LEU A C 1
ATOM 2418 O O . LEU A 1 298 ? 15.648 0.637 -20.764 1.00 85.94 298 LEU A O 1
ATOM 2422 N N . VAL A 1 299 ? 14.958 2.519 -19.753 1.00 87.00 299 VAL A N 1
ATOM 2423 C CA . VAL A 1 299 ? 13.656 1.982 -19.317 1.00 87.00 299 VAL A CA 1
ATOM 2424 C C . VAL A 1 299 ? 12.853 1.424 -20.498 1.00 87.00 299 VAL A C 1
ATOM 2426 O O . VAL A 1 299 ? 12.338 0.309 -20.417 1.00 87.00 299 VAL A O 1
ATOM 2429 N N . LEU A 1 300 ? 12.794 2.155 -21.615 1.00 88.25 300 LEU A N 1
ATOM 2430 C CA . LEU A 1 300 ? 12.107 1.720 -22.835 1.00 88.25 300 LEU A CA 1
ATOM 2431 C C . LEU A 1 300 ? 12.731 0.454 -23.438 1.00 88.25 300 LEU A C 1
ATOM 2433 O O . LEU A 1 300 ? 12.012 -0.486 -23.774 1.00 88.25 300 LEU A O 1
ATOM 2437 N N . PHE A 1 301 ? 14.062 0.400 -23.535 1.00 87.38 301 PHE A N 1
ATOM 2438 C CA . PHE A 1 301 ? 14.785 -0.782 -24.010 1.00 87.38 301 PHE A CA 1
ATOM 2439 C C . PHE A 1 301 ? 14.522 -2.008 -23.124 1.00 87.38 301 PHE A C 1
ATOM 2441 O O . PHE A 1 301 ? 14.315 -3.114 -23.623 1.00 87.38 301 PHE A O 1
ATOM 2448 N N . TRP A 1 302 ? 14.471 -1.820 -21.804 1.00 83.19 302 TRP A N 1
ATOM 2449 C CA . TRP A 1 302 ? 14.138 -2.890 -20.865 1.00 83.19 302 TRP A CA 1
ATOM 2450 C C . TRP A 1 302 ? 12.711 -3.404 -21.048 1.00 83.19 302 TRP A C 1
ATOM 2452 O O . TRP A 1 302 ? 12.515 -4.617 -21.129 1.00 83.19 302 TRP A O 1
ATOM 2462 N N . ALA A 1 303 ? 11.731 -2.502 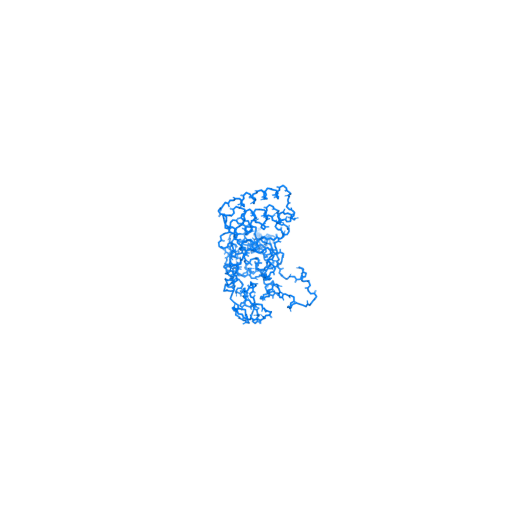-21.148 1.00 85.62 303 ALA A N 1
ATOM 2463 C CA . ALA A 1 303 ? 10.340 -2.872 -21.399 1.00 85.62 303 ALA A CA 1
ATOM 2464 C C . ALA A 1 303 ? 10.197 -3.667 -22.707 1.00 85.62 303 ALA A C 1
ATOM 2466 O O . ALA A 1 303 ? 9.506 -4.684 -22.742 1.00 85.62 303 ALA A O 1
ATOM 2467 N N . LEU A 1 304 ? 10.914 -3.254 -23.759 1.00 87.06 304 LEU A N 1
ATOM 2468 C CA . LEU A 1 304 ? 10.937 -3.948 -25.044 1.00 87.06 304 LEU A CA 1
ATOM 2469 C C . LEU A 1 304 ? 11.445 -5.391 -24.915 1.00 87.06 304 LEU A C 1
ATOM 2471 O O . LEU A 1 304 ? 10.795 -6.310 -25.404 1.00 87.06 304 LEU A O 1
ATOM 2475 N N . ASN A 1 305 ? 12.565 -5.605 -24.217 1.00 83.94 305 ASN A N 1
ATOM 2476 C CA . ASN A 1 305 ? 13.158 -6.937 -24.042 1.00 83.94 305 ASN A CA 1
ATOM 2477 C C . ASN A 1 305 ? 12.264 -7.914 -23.269 1.00 83.94 305 ASN A C 1
ATOM 2479 O O . ASN A 1 305 ? 12.402 -9.121 -23.438 1.00 83.94 305 ASN A O 1
ATOM 2483 N N . LYS A 1 306 ? 11.362 -7.424 -22.413 1.00 79.31 306 LYS A N 1
ATOM 2484 C CA . LYS A 1 306 ? 10.463 -8.281 -21.624 1.00 79.31 306 LYS A CA 1
ATOM 2485 C C . LYS A 1 306 ? 9.164 -8.635 -22.327 1.00 79.31 306 LYS A C 1
ATOM 2487 O O . LYS A 1 306 ? 8.586 -9.663 -22.015 1.00 79.31 306 LYS A O 1
ATOM 2492 N N . LEU A 1 307 ? 8.773 -7.869 -23.340 1.00 79.69 307 LEU A N 1
ATOM 2493 C CA . LEU A 1 307 ? 7.688 -8.242 -24.251 1.00 79.69 307 LEU A CA 1
ATOM 2494 C C . LEU A 1 307 ? 8.073 -9.393 -25.210 1.00 79.69 307 LEU A C 1
ATOM 2496 O O . LEU A 1 307 ? 7.242 -9.813 -26.012 1.00 79.69 307 LEU A O 1
ATOM 2500 N N . HIS A 1 308 ? 9.324 -9.875 -25.169 1.00 62.72 308 HIS A N 1
ATOM 2501 C CA . HIS A 1 308 ? 9.825 -10.987 -25.989 1.00 62.72 308 HIS A CA 1
ATOM 2502 C C . HIS A 1 30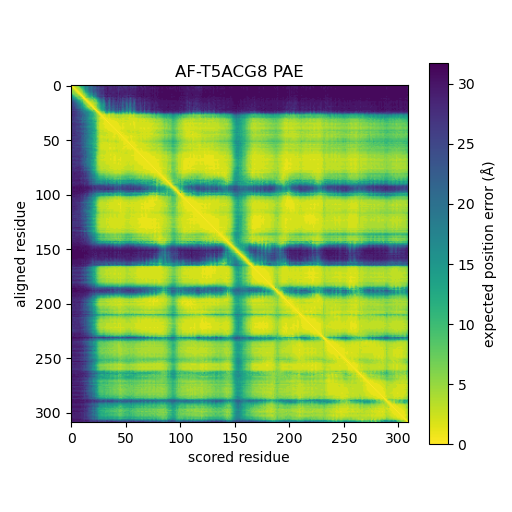8 ? 9.710 -12.373 -25.336 1.00 62.72 308 HIS A C 1
ATOM 2504 O O . HIS A 1 308 ? 9.803 -13.369 -26.054 1.00 62.72 308 HIS A O 1
ATOM 2510 N N . THR A 1 309 ? 9.561 -12.428 -24.011 1.00 56.12 309 THR A N 1
ATOM 2511 C CA . THR A 1 309 ? 9.433 -13.652 -23.199 1.00 56.12 309 THR A CA 1
ATOM 2512 C C . THR A 1 309 ? 7.988 -13.893 -22.825 1.00 56.12 309 THR A C 1
ATOM 2514 O O . THR A 1 309 ? 7.541 -15.048 -22.974 1.00 56.12 309 THR A O 1
#

Radius of gyration: 27.67 Å; Cα contacts (8 Å, |Δi|>4): 356; chains: 1; bounding box: 119×39×76 Å

Mean predicted aligned error: 10.31 Å

Solvent-accessible surface area (backbone atoms only — not comparable to full-atom values): 18036 Å² total; per-residue (Å²): 137,83,88,85,81,86,84,83,84,82,81,72,80,71,63,58,56,60,51,52,59,65,68,62,62,76,53,78,76,74,54,57,52,72,59,51,47,50,52,40,58,76,64,64,46,80,57,55,42,69,73,35,74,69,39,24,62,57,51,64,40,67,68,51,51,40,51,46,53,38,59,41,40,39,48,18,34,71,76,29,60,41,46,24,49,81,49,44,67,76,81,41,64,97,81,62,74,79,48,80,87,76,58,49,56,48,31,67,56,40,26,56,53,65,61,38,89,84,56,46,53,71,54,53,34,50,31,51,37,57,47,38,76,73,74,38,74,78,38,53,38,45,77,30,53,75,78,86,66,94,67,94,72,96,69,95,67,84,78,87,70,44,40,75,61,64,84,49,44,58,64,54,48,49,54,41,50,57,54,44,68,72,40,71,67,40,70,84,46,60,67,70,30,14,26,37,62,40,40,60,75,21,55,76,52,66,74,56,56,38,49,87,69,52,72,63,45,45,52,38,40,46,48,44,40,32,20,31,44,40,88,60,87,89,54,58,51,66,56,38,48,43,20,45,36,48,46,51,61,70,28,92,68,43,49,32,50,58,42,39,58,68,48,47,77,74,53,58,56,90,53,55,70,69,58,50,52,54,52,47,56,50,41,58,56,53,69,70,44,87,86,59,50,74,66,39,48,49,55,50,54,52,55,54,62,52,74,75,115

Nearest PDB structures (foldseek):
  8t7p-assembly1_A  TM=2.154E-01  e=8.257E+00  Plasmodium falciparum
  8t83-assembly1_A  TM=1.549E-01  e=5.454E+00  Plasmodium falciparum

Sequence (309 aa):
MFRRLAVTAASSPHEDEATLLAASRADLESLPAEILETVLLYSADLALPRASPRLGVKLSDRVTLLRLFIWAFHDTWDQWFGIPRRFAYYYFTREFSIRIDEFQGDPVLQSAILELPWVDIDFILQAQQAWSRRYARGRCYQHSVPVSRSGDGPELADDHGSGFGNFDARACFEADYQQALTMRARYDGLNKWRASDVHPRTRMPARLLTGPWDDEKLRRLFWLTRAGIHMNDYMPWEVRLQSLDNAVISAPEPSALVVNCIMGSWTFADVPRDAVTRARAKIDKRMKWEGASRESRLVLFWALNKLHT

pLDDT: mean 81.12, std 17.81, range [32.91, 98.5]

Secondary structure (DSSP, 8-state):
--PPPP-PPPPPTHHHHHHHHHHT---GGGS-HHHHHHHHHHH--TTHHHH-HHHHHHH--HHHHHHHHHHHHHHHHHHHTT--GGGHHHHS-TT----GGG--S-HHHHHHHHTSTT--HHHHHHHHHHHHHHH-TT-EE--SSPP--SS--------SS-EES---HHHHHHHHHHHHHTPPP-TT-TTTS---SS-TTPPPPHHHHH----HHHHHHHHHHHHTTPPPPTTS-HHHHHHHHIIIIIS-SS--HHHHHHH-SGGGTTT--HHHHHHHHHHHHHHHT-TT--HHHHHHHHHHHHHTT-

Foldseek 3Di:
DDDDDDDDDDDDPPVVVVVVVVVPPPDPLNDQLVVLLVVCLVVVDPCQLVVDVSSVVSQVPLVSLLSSLCSQQVQLCLVFAQHALVCPCVVDDVPDPPDLVNHDGDLVSLQVSCQDPPDWPVSVQVSVVVSCVPRVQQHWHDALADDPDPDDDPDPDDDDQGDTGGDRSVSSLVVNVVSLQPDAQDQVCLRRRATQSDRQSREDDLDLQLDPDDPRSLSVLLVCSNNNHDPDLPDDLVSLVSSCCNQALVDPAHRSSSNSSRHYLSSQPPDDPVSLVVSLVSLVVSLPDPNYDPSSNVSSVVVNVSSVD

Organism: Ophiocordyceps sinensis (strain Co18 / CGMCC 3.14243) (NCBI:txid911162)